Protein AF-A0AA40KLJ0-F1 (afdb_monomer_lite)

Structure (mmCIF, N/CA/C/O backbone):
data_AF-A0AA40KLJ0-F1
#
_entry.id   AF-A0AA40KLJ0-F1
#
loop_
_atom_site.group_PDB
_atom_site.id
_atom_site.type_symbol
_atom_site.label_atom_id
_atom_site.label_alt_id
_atom_site.label_comp_id
_atom_site.label_asym_id
_atom_site.label_entity_id
_atom_site.label_seq_id
_atom_site.pdbx_PDB_ins_code
_atom_site.Cartn_x
_atom_site.Cartn_y
_atom_site.Cartn_z
_atom_site.occupancy
_atom_site.B_iso_or_equiv
_atom_site.auth_seq_id
_atom_site.auth_comp_id
_atom_site.auth_asym_id
_atom_site.auth_atom_id
_atom_site.pdbx_PDB_model_num
ATOM 1 N N . MET A 1 1 ? -5.761 30.995 -12.100 1.00 29.08 1 MET A N 1
ATOM 2 C CA . MET A 1 1 ? -5.189 30.291 -10.941 1.00 29.08 1 MET A CA 1
ATOM 3 C C . MET A 1 1 ? -4.682 28.973 -11.490 1.00 29.08 1 MET A C 1
ATOM 5 O O . MET A 1 1 ? -5.451 28.335 -12.198 1.00 29.08 1 MET A O 1
ATOM 9 N N . ALA A 1 2 ? -3.390 28.685 -11.335 1.00 27.97 2 ALA A N 1
ATOM 10 C CA . ALA A 1 2 ? -2.801 27.419 -11.766 1.00 27.97 2 ALA A CA 1
ATOM 11 C C . ALA A 1 2 ? -3.354 26.294 -10.880 1.00 27.97 2 ALA A C 1
ATOM 13 O O . ALA A 1 2 ? -3.578 26.520 -9.689 1.00 27.97 2 ALA A O 1
ATOM 14 N N . VAL A 1 3 ? -3.638 25.135 -11.467 1.00 34.59 3 VAL A N 1
ATOM 15 C CA . VAL A 1 3 ? -4.048 23.944 -10.721 1.00 34.59 3 VAL A CA 1
ATOM 16 C C . VAL A 1 3 ? -2.804 23.078 -10.618 1.00 34.59 3 VAL A C 1
ATOM 18 O O . VAL A 1 3 ? -2.350 22.511 -11.605 1.00 34.59 3 VAL A O 1
ATOM 21 N N . SER A 1 4 ? -2.209 23.053 -9.432 1.00 36.16 4 SER A N 1
ATOM 22 C CA . SER A 1 4 ? -1.013 22.260 -9.173 1.00 36.16 4 SER A CA 1
ATOM 23 C C . SER A 1 4 ? -1.437 20.817 -8.893 1.00 36.16 4 SER A C 1
ATOM 25 O O . SER A 1 4 ? -2.351 20.587 -8.100 1.00 36.16 4 SER A O 1
ATOM 27 N N . LEU A 1 5 ? -0.803 19.835 -9.540 1.00 47.88 5 LEU A N 1
ATOM 28 C CA . LEU A 1 5 ? -1.111 18.414 -9.330 1.00 47.88 5 LEU A CA 1
ATOM 29 C C . LEU A 1 5 ? -0.476 17.861 -8.047 1.00 47.88 5 LEU A C 1
ATOM 31 O O . LEU A 1 5 ? -0.765 16.727 -7.678 1.00 47.88 5 LEU A O 1
ATOM 35 N N . GLY A 1 6 ? 0.367 18.648 -7.364 1.00 47.94 6 GLY A N 1
ATOM 36 C CA . GLY A 1 6 ? 0.937 18.315 -6.053 1.00 47.94 6 GLY A CA 1
ATOM 37 C C . GLY A 1 6 ? 1.903 17.125 -6.053 1.00 47.94 6 GLY A C 1
ATOM 38 O O . GLY A 1 6 ? 2.258 16.633 -4.986 1.00 47.94 6 GLY A O 1
ATOM 39 N N . HIS A 1 7 ? 2.314 16.650 -7.229 1.00 53.78 7 HIS A N 1
ATOM 40 C CA . HIS A 1 7 ? 3.278 15.566 -7.387 1.00 53.78 7 HIS A CA 1
ATOM 41 C C . HIS A 1 7 ? 4.676 16.123 -7.624 1.00 53.78 7 HIS A C 1
ATOM 43 O O . HIS A 1 7 ? 4.862 16.874 -8.581 1.00 53.78 7 HIS A O 1
ATOM 49 N N . ASP A 1 8 ? 5.641 15.716 -6.795 1.00 55.25 8 ASP A N 1
ATOM 50 C CA . ASP A 1 8 ? 7.061 15.959 -7.052 1.00 55.25 8 ASP A CA 1
ATOM 51 C C . ASP A 1 8 ? 7.467 15.323 -8.391 1.00 55.25 8 ASP A C 1
ATOM 53 O O . ASP A 1 8 ? 7.089 14.187 -8.687 1.00 55.25 8 ASP A O 1
ATOM 57 N N . CYS A 1 9 ? 8.232 16.045 -9.203 1.00 61.94 9 CYS A N 1
ATOM 58 C CA . CYS A 1 9 ? 8.684 15.599 -10.515 1.00 61.94 9 CYS A CA 1
ATOM 59 C C . CYS A 1 9 ? 10.116 16.040 -10.794 1.00 61.94 9 CYS A C 1
ATOM 61 O O . CYS A 1 9 ? 10.580 17.083 -10.327 1.00 61.94 9 CYS A O 1
ATOM 63 N N . VAL A 1 10 ? 10.806 15.254 -11.619 1.00 69.88 10 VAL A N 1
ATOM 64 C CA . VAL A 1 10 ? 12.152 15.579 -12.113 1.00 69.88 10 VAL A CA 1
ATOM 65 C C . VAL A 1 10 ? 12.124 15.894 -13.613 1.00 69.88 10 VAL A C 1
ATOM 67 O O . VAL A 1 10 ? 13.066 16.482 -14.146 1.00 69.88 10 VAL A O 1
ATOM 70 N N . SER A 1 11 ? 11.042 15.530 -14.314 1.00 68.38 11 SER A N 1
ATOM 71 C CA . SER A 1 11 ? 10.886 15.782 -15.750 1.00 68.38 11 SER A CA 1
ATOM 72 C C . SER A 1 11 ? 9.431 15.950 -16.199 1.00 68.38 11 SER A C 1
ATOM 74 O O . SER A 1 11 ? 8.502 15.418 -15.595 1.00 68.38 11 SER A O 1
ATOM 76 N N . ASP A 1 12 ? 9.235 16.639 -17.329 1.00 63.62 12 ASP A N 1
ATOM 77 C CA . ASP A 1 12 ? 7.925 16.775 -17.985 1.00 63.62 12 ASP A CA 1
ATOM 78 C C . ASP A 1 12 ? 7.301 15.421 -18.347 1.00 63.62 12 ASP A C 1
ATOM 80 O O . ASP A 1 12 ? 6.082 15.287 -18.345 1.00 63.62 12 ASP A O 1
ATOM 84 N N . THR A 1 13 ? 8.120 14.418 -18.673 1.00 63.47 13 THR A N 1
ATOM 85 C CA . THR A 1 13 ? 7.652 13.076 -19.042 1.00 63.47 13 THR A CA 1
ATOM 86 C C . THR A 1 13 ? 6.897 12.419 -17.891 1.00 63.47 13 THR A C 1
ATOM 88 O O . THR A 1 13 ? 5.841 11.837 -18.110 1.00 63.47 13 THR A O 1
ATOM 91 N N . GLU A 1 14 ? 7.394 12.586 -16.665 1.00 59.91 14 GLU A N 1
ATOM 92 C CA . GLU A 1 14 ? 6.770 12.103 -15.427 1.00 59.91 14 GLU A CA 1
ATOM 93 C C . GLU A 1 14 ? 5.365 12.685 -15.242 1.00 59.91 14 GLU A C 1
ATOM 95 O O . GLU A 1 14 ? 4.416 11.968 -14.933 1.00 59.91 14 GLU A O 1
ATOM 100 N N . CYS A 1 15 ? 5.212 13.976 -15.531 1.00 59.69 15 CYS A N 1
ATOM 101 C CA . CYS A 1 15 ? 3.925 14.655 -15.448 1.00 59.69 15 CYS A CA 1
ATOM 102 C C . CYS A 1 15 ? 2.980 14.263 -16.588 1.00 59.69 15 CYS A C 1
ATOM 104 O O . CYS A 1 15 ? 1.788 14.090 -16.351 1.00 59.69 15 CYS A O 1
ATOM 106 N N . ARG A 1 16 ? 3.506 14.043 -17.802 1.00 60.81 16 ARG A N 1
ATOM 107 C CA . ARG A 1 16 ? 2.722 13.602 -18.971 1.00 60.81 16 ARG A CA 1
ATOM 108 C C . ARG A 1 16 ? 2.176 12.184 -18.852 1.00 60.81 16 ARG A C 1
ATOM 110 O O . ARG A 1 16 ? 1.205 11.849 -19.527 1.00 60.81 16 ARG A O 1
ATOM 117 N N . LEU A 1 17 ? 2.793 11.357 -18.010 1.00 53.81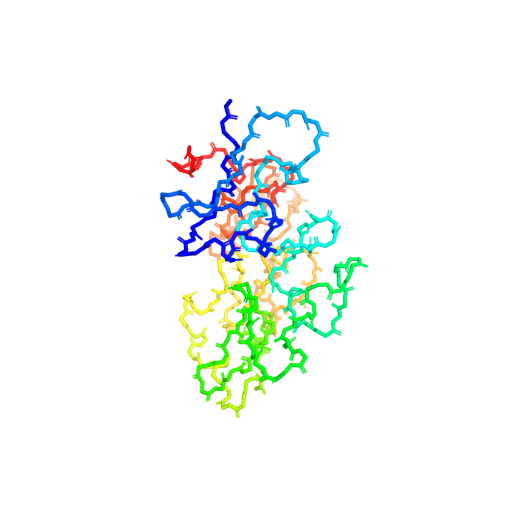 17 LEU A N 1
ATOM 118 C CA . LEU A 1 17 ? 2.273 10.037 -17.656 1.00 53.81 17 LEU A CA 1
ATOM 119 C C . LEU A 1 17 ? 1.029 10.128 -16.760 1.00 53.81 17 LEU A C 1
ATOM 121 O O . LEU A 1 17 ? 0.172 9.248 -16.846 1.00 53.81 17 LEU A O 1
ATOM 125 N N . ALA A 1 18 ? 0.938 11.166 -15.921 1.00 47.72 18 ALA A N 1
ATOM 126 C CA . ALA A 1 18 ? -0.193 11.417 -15.028 1.00 47.72 18 ALA A CA 1
ATOM 127 C C . ALA A 1 18 ? -1.331 12.180 -15.729 1.00 47.72 18 ALA A C 1
ATOM 129 O O . ALA A 1 18 ? -2.498 11.828 -15.577 1.00 47.72 18 ALA A O 1
ATOM 130 N N . ASP A 1 19 ? -0.997 13.188 -16.534 1.00 51.62 19 ASP A N 1
ATOM 131 C CA . ASP A 1 19 ? -1.931 13.893 -17.411 1.00 51.62 19 ASP A CA 1
ATOM 132 C C . ASP A 1 19 ? -1.175 14.375 -18.668 1.00 51.62 19 ASP A C 1
ATOM 134 O O . ASP A 1 19 ? -0.160 15.060 -18.531 1.00 51.62 19 ASP A O 1
ATOM 138 N N . PRO A 1 20 ? -1.635 14.056 -19.897 1.00 56.44 20 PRO A N 1
ATOM 139 C CA . PRO A 1 20 ? -0.883 14.296 -21.138 1.00 56.44 20 PRO A CA 1
ATOM 140 C C . PRO A 1 20 ? -0.462 15.751 -21.381 1.00 56.44 20 PRO A C 1
ATOM 142 O O . PRO A 1 20 ? 0.450 16.003 -22.173 1.00 56.44 20 PRO A O 1
ATOM 145 N N . HIS A 1 21 ? -1.127 16.703 -20.724 1.00 63.41 21 HIS A N 1
ATOM 146 C CA . HIS A 1 21 ? -0.918 18.139 -20.879 1.00 63.41 21 HIS A CA 1
ATOM 147 C C . HIS A 1 21 ? -0.182 18.775 -19.691 1.00 63.41 21 HIS A C 1
ATOM 149 O O . HIS A 1 21 ? 0.054 19.984 -19.685 1.00 63.41 21 HIS A O 1
ATOM 155 N N . SER A 1 22 ? 0.241 17.969 -18.720 1.00 67.75 22 SER A N 1
ATOM 156 C CA . SER A 1 22 ? 0.941 18.426 -17.522 1.00 67.75 22 SER A CA 1
ATOM 157 C C . SER A 1 22 ? 2.457 18.473 -17.712 1.00 67.75 22 SER A C 1
ATOM 159 O O . SER A 1 22 ? 3.038 17.699 -18.479 1.00 67.75 22 SER A O 1
ATOM 161 N N . ARG A 1 23 ? 3.121 19.420 -17.039 1.00 71.69 23 ARG A N 1
ATOM 162 C CA . ARG A 1 23 ? 4.569 19.674 -17.158 1.00 71.69 23 ARG A CA 1
ATOM 163 C C . ARG A 1 23 ? 5.205 19.840 -15.787 1.00 71.69 23 ARG A C 1
ATOM 165 O O . ARG A 1 23 ? 4.530 20.204 -14.834 1.00 71.69 23 ARG A O 1
ATOM 172 N N . CYS A 1 24 ? 6.503 19.590 -15.685 1.00 69.56 24 CYS A N 1
ATOM 173 C CA . CYS A 1 24 ? 7.221 19.724 -14.431 1.00 69.56 24 CYS A CA 1
ATOM 174 C C . CYS A 1 24 ? 7.690 21.168 -14.255 1.00 69.56 24 CYS A C 1
ATOM 176 O O . CYS A 1 24 ? 8.605 21.627 -14.940 1.00 69.56 24 CYS A O 1
ATOM 178 N N . VAL A 1 25 ? 7.053 21.904 -13.346 1.00 69.69 25 VAL A N 1
ATOM 179 C CA . VAL A 1 25 ? 7.346 23.316 -13.090 1.00 69.69 25 VAL A CA 1
ATOM 180 C C . VAL A 1 25 ? 7.731 23.473 -11.626 1.00 69.69 25 VAL A C 1
ATOM 182 O O . VAL A 1 25 ? 6.938 23.228 -10.727 1.00 69.69 25 VAL A O 1
ATOM 185 N N . GLY A 1 26 ? 8.980 23.868 -11.371 1.00 66.94 26 GLY A N 1
ATOM 186 C CA . GLY A 1 26 ? 9.465 24.055 -9.999 1.00 66.94 26 GLY A CA 1
ATOM 187 C C . GLY A 1 26 ? 9.543 22.760 -9.182 1.00 66.94 26 GLY A C 1
ATOM 188 O O . GLY A 1 26 ? 9.419 22.811 -7.965 1.00 66.94 26 GLY A O 1
ATOM 189 N N . GLY A 1 27 ? 9.736 21.615 -9.847 1.00 60.56 27 GLY A N 1
ATOM 190 C CA . GLY A 1 27 ? 9.780 20.303 -9.200 1.00 60.56 27 GLY A CA 1
ATOM 191 C C . GLY A 1 27 ? 8.406 19.729 -8.874 1.00 60.56 27 GLY A C 1
ATOM 192 O O . GLY A 1 27 ? 8.344 18.699 -8.221 1.00 60.56 27 GLY A O 1
ATOM 193 N N . ILE A 1 28 ? 7.322 20.365 -9.328 1.00 61.19 28 ILE A N 1
ATOM 194 C CA . ILE A 1 28 ? 5.952 19.898 -9.127 1.00 61.19 28 ILE A CA 1
ATOM 195 C C . ILE A 1 28 ? 5.249 19.809 -10.483 1.00 61.19 28 ILE A C 1
ATOM 197 O O . ILE A 1 28 ? 5.428 20.670 -11.348 1.00 61.19 28 ILE A O 1
ATOM 201 N N . CYS A 1 29 ? 4.460 18.759 -10.696 1.00 62.31 29 CYS A N 1
ATOM 202 C CA . CYS A 1 29 ? 3.641 18.651 -11.894 1.00 62.31 29 CYS A CA 1
ATOM 203 C C . CYS A 1 29 ? 2.552 19.731 -11.888 1.00 62.31 29 CYS A C 1
ATOM 205 O O . CYS A 1 29 ? 1.661 19.732 -11.039 1.00 62.31 29 CYS A O 1
ATOM 207 N N . ASP A 1 30 ? 2.620 20.645 -12.850 1.00 58.72 30 ASP A N 1
ATOM 208 C CA . ASP A 1 30 ? 1.706 21.768 -13.016 1.00 58.72 30 ASP A CA 1
ATOM 209 C C . ASP A 1 30 ? 1.069 21.722 -14.412 1.00 58.72 30 ASP A C 1
ATOM 211 O O . ASP A 1 30 ? 1.724 21.422 -15.419 1.00 58.72 30 ASP A O 1
ATOM 215 N N . CYS A 1 31 ? -0.228 22.011 -14.477 1.00 62.19 31 CYS A N 1
ATOM 216 C CA . CYS A 1 31 ? -0.972 22.130 -15.723 1.00 62.19 31 CYS A CA 1
ATOM 217 C C . CYS A 1 31 ? -1.386 23.595 -15.925 1.00 62.19 31 CYS A C 1
ATOM 219 O O . CYS A 1 31 ? -2.460 24.048 -15.520 1.00 62.19 31 CYS A O 1
ATOM 221 N N . GLY A 1 32 ? -0.503 24.373 -16.547 1.00 60.47 32 GLY A N 1
ATOM 222 C CA . GLY A 1 32 ? -0.734 25.790 -16.786 1.00 60.47 32 GLY A CA 1
ATOM 223 C C . GLY A 1 32 ? -0.727 26.138 -18.263 1.00 60.47 32 GLY A C 1
ATOM 224 O O . GLY A 1 32 ? 0.346 26.399 -18.776 1.00 60.47 32 GLY A O 1
ATOM 225 N N . PHE A 1 33 ? -1.897 26.241 -18.904 1.00 50.59 33 PHE A N 1
ATOM 226 C CA . PHE A 1 33 ? -2.196 27.298 -19.884 1.00 50.59 33 PHE A CA 1
ATOM 227 C C . PHE A 1 33 ? -3.703 27.596 -19.903 1.00 50.59 33 PHE A C 1
ATOM 229 O O . PHE A 1 33 ? -4.546 26.707 -19.821 1.00 50.59 33 PHE A O 1
ATOM 236 N N . ARG A 1 34 ? -4.021 28.895 -19.891 1.00 49.84 34 ARG A N 1
ATOM 237 C CA . ARG A 1 34 ? -5.367 29.467 -19.788 1.00 49.84 34 ARG A CA 1
ATOM 238 C C . ARG A 1 34 ? -5.826 29.908 -21.175 1.00 49.84 34 ARG A C 1
ATOM 240 O O . ARG A 1 34 ? -5.767 31.098 -21.465 1.00 49.84 34 ARG A O 1
ATOM 247 N N . ASP A 1 35 ? -6.338 28.990 -21.975 1.00 52.31 35 ASP A N 1
ATOM 248 C CA . ASP A 1 35 ? -7.208 29.319 -23.100 1.00 52.31 35 ASP A CA 1
ATOM 249 C C . ASP A 1 35 ? -8.089 28.117 -23.467 1.00 52.31 35 ASP A C 1
ATOM 251 O O . ASP A 1 35 ? -7.612 27.038 -23.780 1.00 52.31 35 ASP A O 1
ATOM 255 N N . ASN A 1 36 ? -9.400 28.339 -23.349 1.00 46.81 36 ASN A N 1
ATOM 256 C CA . ASN A 1 36 ? -10.512 27.513 -23.820 1.00 46.81 36 ASN A CA 1
ATOM 257 C C . ASN A 1 36 ? -10.499 25.997 -23.538 1.00 46.81 36 ASN A C 1
ATOM 259 O O . ASN A 1 36 ? -9.988 25.189 -24.299 1.00 46.81 36 ASN A O 1
ATOM 263 N N . GLU A 1 37 ? -11.248 25.633 -22.494 1.00 51.31 37 GLU A N 1
ATOM 264 C CA . GLU A 1 37 ? -12.263 24.561 -22.479 1.00 51.31 37 GLU A CA 1
ATOM 265 C C . GLU A 1 37 ? -11.918 23.133 -22.954 1.00 51.31 37 GLU A C 1
ATOM 267 O O . GLU A 1 37 ? -12.818 22.309 -23.098 1.00 51.31 37 GLU A O 1
ATOM 272 N N . SER A 1 38 ? -10.652 22.762 -23.143 1.00 57.19 38 SER A N 1
ATOM 273 C CA . SER A 1 38 ? -10.244 21.374 -23.415 1.00 57.19 38 SER A CA 1
ATOM 274 C C . SER A 1 38 ? -8.759 21.181 -23.108 1.00 57.19 38 SER A C 1
ATOM 276 O O . SER A 1 38 ? -7.918 21.536 -23.926 1.00 57.19 38 SER A O 1
ATOM 278 N N . GLY A 1 39 ? -8.400 20.607 -21.955 1.00 54.03 39 GLY A N 1
ATOM 279 C CA . GLY A 1 39 ? -6.983 20.276 -21.742 1.00 54.03 39 GLY A CA 1
ATOM 280 C C . GLY A 1 39 ? -6.509 19.867 -20.353 1.00 54.03 39 GLY A C 1
ATOM 281 O O . GLY A 1 39 ? -5.321 19.621 -20.206 1.00 54.03 39 GLY A O 1
ATOM 282 N N . CYS A 1 40 ? -7.376 19.762 -19.345 1.00 48.19 40 CYS A N 1
ATOM 283 C CA . CYS A 1 40 ? -7.033 19.104 -18.080 1.00 48.19 40 CYS A CA 1
ATOM 284 C C . CYS A 1 40 ? -8.208 18.215 -17.668 1.00 48.19 40 CYS A C 1
ATOM 286 O O . CYS A 1 40 ? -9.272 18.724 -17.315 1.00 48.19 40 CYS A O 1
ATOM 288 N N . SER A 1 41 ? -8.039 16.891 -17.744 1.00 47.72 41 SER A N 1
ATOM 289 C CA . SER A 1 41 ? -9.031 15.946 -17.193 1.00 47.72 41 SER A CA 1
ATOM 290 C C . SER A 1 41 ? -8.779 15.653 -15.713 1.00 47.72 41 SER A C 1
ATOM 292 O O . SER A 1 41 ? -9.661 15.130 -15.029 1.00 47.72 41 SER A O 1
ATOM 294 N N . ALA A 1 42 ? -7.605 16.027 -15.194 1.00 43.75 42 ALA A N 1
ATOM 295 C CA . ALA A 1 42 ? -7.313 15.987 -13.772 1.00 43.75 42 ALA A CA 1
ATOM 296 C C . ALA A 1 42 ? -8.159 17.040 -13.035 1.00 43.75 42 ALA A C 1
ATOM 298 O O . ALA A 1 42 ? -7.823 18.223 -12.956 1.00 43.75 42 ALA A O 1
ATOM 299 N N . ARG A 1 43 ? -9.302 16.609 -12.493 1.00 41.81 43 ARG A N 1
ATOM 300 C CA . ARG A 1 43 ? -10.028 17.379 -11.482 1.00 41.81 43 ARG A CA 1
ATOM 301 C C . ARG A 1 43 ? -9.094 17.561 -10.288 1.00 41.81 43 ARG A C 1
ATOM 303 O O . ARG A 1 43 ? -8.809 16.583 -9.622 1.00 41.81 43 ARG A O 1
ATOM 310 N N . ASN A 1 44 ? -8.636 18.796 -10.086 1.00 39.31 44 ASN A N 1
ATOM 311 C CA . ASN A 1 44 ? -8.036 19.360 -8.873 1.00 39.31 44 ASN A CA 1
ATOM 312 C C . ASN A 1 44 ? -7.622 18.312 -7.812 1.00 39.31 44 ASN A C 1
ATOM 314 O O . ASN A 1 44 ? -8.460 17.860 -7.032 1.00 39.31 44 ASN A O 1
ATOM 318 N N . GLY A 1 45 ? -6.336 17.956 -7.798 1.00 50.00 45 GLY A N 1
ATOM 319 C CA . GLY A 1 45 ? -5.748 17.005 -6.853 1.00 50.00 45 GLY A CA 1
ATOM 320 C C . GLY A 1 45 ? -5.501 15.632 -7.475 1.00 50.00 45 GLY A C 1
ATOM 321 O O . GLY A 1 45 ? -6.438 14.901 -7.788 1.00 50.00 45 GLY A O 1
ATOM 322 N N . GLY A 1 46 ? -4.225 15.276 -7.642 1.00 53.97 46 GLY A N 1
ATOM 323 C CA . GLY A 1 46 ? -3.817 13.910 -7.960 1.00 53.97 46 GLY A CA 1
ATOM 324 C C . GLY A 1 46 ? -4.348 12.891 -6.944 1.00 53.97 46 GLY A C 1
ATOM 325 O O . GLY A 1 46 ? -4.961 13.223 -5.926 1.00 53.97 46 GLY A O 1
ATOM 326 N N . CYS A 1 47 ? -4.128 11.611 -7.225 1.00 62.94 47 CYS A N 1
ATOM 327 C CA . CYS A 1 47 ? -4.565 10.556 -6.323 1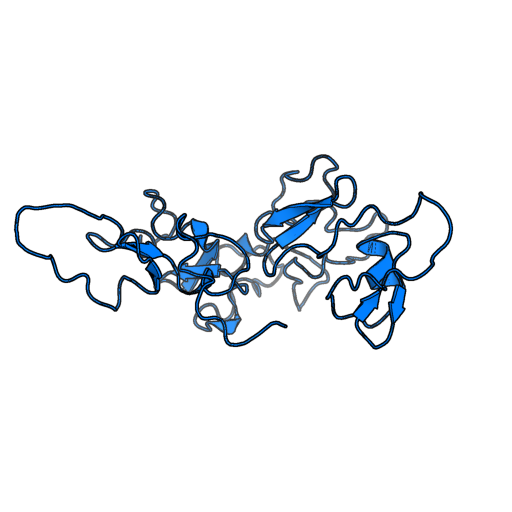.00 62.94 47 CYS A CA 1
ATOM 328 C C . CYS A 1 47 ? -3.853 10.657 -4.954 1.00 62.94 47 CYS A C 1
ATOM 330 O O . CYS A 1 47 ? -2.648 10.910 -4.912 1.00 62.94 47 CYS A O 1
ATOM 332 N N . PRO A 1 48 ? -4.567 10.459 -3.825 1.00 58.66 48 PRO A N 1
ATOM 333 C CA . PRO A 1 48 ? -3.981 10.560 -2.489 1.00 58.66 48 PRO A CA 1
ATOM 334 C C . PRO A 1 48 ? -2.810 9.585 -2.295 1.00 58.66 48 PRO A C 1
ATOM 336 O O . PRO A 1 48 ? -2.694 8.567 -2.986 1.00 58.66 48 PRO A O 1
ATOM 339 N N . ALA A 1 49 ? -1.939 9.870 -1.325 1.00 60.00 49 ALA A N 1
ATOM 340 C CA . ALA A 1 49 ? -0.793 9.015 -1.027 1.00 60.00 49 ALA A CA 1
ATOM 341 C C . ALA A 1 49 ? -1.226 7.553 -0.786 1.00 60.00 49 ALA A C 1
ATOM 343 O O . ALA A 1 49 ? -2.236 7.288 -0.136 1.00 60.00 49 ALA A O 1
ATOM 344 N N . GLY A 1 50 ? -0.473 6.592 -1.331 1.00 64.50 50 GLY A N 1
ATOM 345 C CA . GLY A 1 50 ? -0.847 5.173 -1.280 1.00 64.50 50 GLY A CA 1
ATOM 346 C C . GLY A 1 50 ? -1.820 4.727 -2.382 1.00 64.50 50 GLY A C 1
ATOM 347 O O . GLY A 1 50 ? -2.296 3.587 -2.346 1.00 64.50 50 GLY A O 1
ATOM 348 N N . THR A 1 51 ? -2.133 5.597 -3.354 1.00 71.62 51 THR A N 1
ATOM 349 C CA . THR A 1 51 ? -3.040 5.282 -4.471 1.00 71.62 51 THR A CA 1
ATOM 350 C C . THR A 1 51 ? -2.469 5.642 -5.848 1.00 71.62 51 THR A C 1
ATOM 352 O O . THR A 1 51 ? -1.654 6.552 -5.991 1.00 71.62 51 THR A O 1
ATOM 355 N N . PHE A 1 52 ? -2.820 4.849 -6.857 1.00 76.00 52 PHE A N 1
ATOM 356 C CA . PHE A 1 52 ? -2.390 4.954 -8.246 1.00 76.00 52 PHE A CA 1
ATOM 357 C C . PHE A 1 52 ? -3.547 5.460 -9.101 1.00 76.00 52 PHE A C 1
ATOM 359 O O . PHE A 1 52 ? -4.685 5.019 -8.940 1.00 76.00 52 PHE A O 1
ATOM 366 N N . GLN A 1 53 ? -3.253 6.394 -10.000 1.00 75.06 53 GLN A N 1
ATOM 367 C CA . GLN A 1 53 ? -4.241 6.964 -10.901 1.00 75.06 53 GLN A CA 1
ATOM 368 C C . GLN A 1 53 ? -4.317 6.151 -12.193 1.00 75.06 53 GLN A C 1
ATOM 370 O O . GLN A 1 53 ? -3.349 6.091 -12.949 1.00 75.06 53 GLN A O 1
ATOM 375 N N . CYS A 1 54 ? -5.483 5.573 -12.473 1.00 76.88 54 CYS A N 1
ATOM 376 C CA . CYS A 1 54 ? -5.765 4.916 -13.743 1.00 76.88 54 CYS A CA 1
ATOM 377 C C . CYS A 1 54 ? -5.620 5.914 -14.895 1.00 76.88 54 CYS A C 1
ATOM 379 O O . CYS A 1 54 ? -6.251 6.976 -14.875 1.00 76.88 54 CYS A O 1
ATOM 381 N N . ARG A 1 55 ? -4.846 5.556 -15.922 1.00 72.75 55 ARG A N 1
ATOM 382 C CA . ARG A 1 55 ? -4.486 6.463 -17.026 1.00 72.75 55 ARG A CA 1
ATOM 383 C C . ARG A 1 55 ? -5.695 6.876 -17.867 1.00 72.75 55 ARG A C 1
ATOM 385 O O . ARG A 1 55 ? -5.818 8.038 -18.230 1.00 72.75 55 ARG A O 1
ATOM 392 N N . GLY A 1 56 ? -6.592 5.940 -18.166 1.00 57.72 56 GLY A N 1
ATOM 393 C CA . GLY A 1 56 ? -7.735 6.173 -19.050 1.00 57.72 56 GLY A CA 1
ATOM 394 C C . GLY A 1 56 ? -8.933 6.846 -18.381 1.00 57.72 56 GLY A C 1
ATOM 395 O O . GLY A 1 56 ? -9.683 7.556 -19.044 1.00 57.72 56 GLY A O 1
ATOM 396 N N . THR A 1 57 ? -9.139 6.634 -17.076 1.00 63.00 57 THR A N 1
ATOM 397 C CA . THR A 1 57 ? -10.345 7.118 -16.375 1.00 63.00 57 THR A CA 1
ATOM 398 C C . THR A 1 57 ? -10.064 8.137 -15.274 1.00 63.00 57 THR A C 1
ATOM 400 O O . THR A 1 57 ? -11.014 8.687 -14.719 1.00 63.00 57 THR A O 1
ATOM 403 N N . GLY A 1 58 ? -8.802 8.329 -14.875 1.00 66.69 58 GLY A N 1
ATOM 404 C CA . GLY A 1 58 ? -8.418 9.191 -13.753 1.00 66.69 58 GLY A CA 1
ATOM 405 C C . GLY A 1 58 ? -8.882 8.696 -12.376 1.00 66.69 58 GLY A C 1
ATOM 406 O O . GLY A 1 58 ? -8.842 9.458 -11.414 1.00 66.69 58 GLY A O 1
ATOM 407 N N . LYS A 1 59 ? -9.349 7.442 -12.264 1.00 71.31 59 LYS A N 1
ATOM 408 C CA . LYS A 1 59 ? -9.790 6.843 -10.990 1.00 71.31 59 LYS A CA 1
ATOM 409 C C . LYS A 1 59 ? -8.580 6.453 -10.143 1.00 71.31 59 LYS A C 1
ATOM 411 O O . LYS A 1 59 ? -7.570 6.043 -10.695 1.00 71.31 59 LYS A O 1
ATOM 416 N N . CYS A 1 60 ? -8.704 6.521 -8.820 1.00 73.75 60 CYS A N 1
ATOM 417 C CA . CYS A 1 60 ? -7.628 6.143 -7.904 1.00 73.75 60 CYS A CA 1
ATOM 418 C C . CYS A 1 60 ? -7.833 4.731 -7.346 1.00 73.75 60 CYS A C 1
ATOM 420 O O . CYS A 1 60 ? -8.771 4.508 -6.575 1.00 73.75 60 CYS A O 1
ATOM 422 N N . VAL A 1 61 ? -6.929 3.814 -7.675 1.00 74.81 61 VAL A N 1
ATOM 423 C CA . VAL A 1 61 ? -6.845 2.461 -7.099 1.00 74.81 61 VAL A CA 1
ATOM 424 C C . VAL A 1 61 ? -5.728 2.396 -6.059 1.00 74.81 61 VAL A C 1
ATOM 426 O O . VAL A 1 61 ? -4.883 3.281 -5.989 1.00 74.81 61 VAL A O 1
ATOM 429 N N . SER A 1 62 ? -5.729 1.406 -5.171 1.00 78.81 62 SER A N 1
ATOM 430 C CA . SER A 1 62 ? -4.660 1.273 -4.172 1.00 78.81 62 SER A CA 1
ATOM 431 C C . SER A 1 62 ? -3.340 0.860 -4.831 1.00 78.81 62 SER A C 1
ATOM 433 O O . SER A 1 62 ? -3.367 0.108 -5.793 1.00 78.81 62 SER A O 1
ATOM 435 N N . TRP A 1 63 ? -2.180 1.264 -4.295 1.00 79.94 63 TRP A N 1
ATOM 436 C CA . TRP A 1 63 ? -0.886 0.734 -4.773 1.00 79.94 63 TRP A CA 1
ATOM 437 C C . TRP A 1 63 ? -0.744 -0.785 -4.615 1.00 79.94 63 TRP A C 1
ATOM 439 O O . TRP A 1 63 ? 0.111 -1.394 -5.248 1.00 79.94 63 TRP A O 1
ATOM 449 N N . PHE A 1 64 ? -1.562 -1.389 -3.754 1.00 80.88 64 PHE A N 1
ATOM 450 C CA . PHE A 1 64 ? -1.653 -2.839 -3.610 1.00 80.88 64 PHE A CA 1
ATOM 451 C C . PHE A 1 64 ? -2.279 -3.527 -4.836 1.00 80.88 64 PHE A C 1
ATOM 453 O O . PHE A 1 64 ? -2.041 -4.711 -5.030 1.00 80.88 64 PHE A O 1
ATOM 460 N N . PHE A 1 65 ? -3.020 -2.785 -5.662 1.00 84.81 65 PHE A N 1
ATOM 461 C CA . PHE A 1 65 ? -3.665 -3.251 -6.898 1.00 84.81 65 PHE A CA 1
ATOM 462 C C . PHE A 1 65 ? -2.884 -2.840 -8.149 1.00 84.81 65 PHE A C 1
ATOM 464 O O . PHE A 1 65 ? -3.436 -2.730 -9.228 1.00 84.81 65 PHE A O 1
ATOM 471 N N . VAL A 1 66 ? -1.611 -2.479 -7.994 1.00 84.81 66 VAL A N 1
ATOM 472 C CA . VAL A 1 66 ? -0.741 -2.144 -9.123 1.00 84.81 66 VAL A CA 1
ATOM 473 C C . VAL A 1 66 ? 0.182 -3.328 -9.324 1.00 84.81 66 VAL A C 1
ATOM 475 O O . VAL A 1 66 ? 0.891 -3.683 -8.383 1.00 84.81 66 VAL A O 1
ATOM 478 N N . CYS A 1 67 ? 0.216 -3.902 -10.524 1.00 85.50 67 CYS A N 1
ATOM 479 C CA . CYS A 1 67 ? 0.993 -5.106 -10.831 1.00 85.50 67 CYS A CA 1
ATOM 480 C C . CYS A 1 67 ? 0.563 -6.335 -10.021 1.00 85.50 67 CYS A C 1
ATOM 482 O O . CYS A 1 67 ? 1.423 -7.129 -9.624 1.00 85.50 67 CYS A O 1
ATOM 484 N N . ASP A 1 68 ? -0.722 -6.466 -9.696 1.00 84.56 68 ASP A N 1
ATOM 485 C CA . ASP A 1 68 ? -1.217 -7.578 -8.874 1.00 84.56 68 ASP A CA 1
ATOM 486 C C . ASP A 1 68 ? -1.711 -8.777 -9.710 1.00 84.56 68 ASP A C 1
ATOM 488 O O . ASP A 1 68 ? -2.096 -9.816 -9.170 1.00 84.56 68 ASP A O 1
ATOM 492 N N . GLY A 1 69 ? -1.638 -8.664 -11.037 1.00 83.62 69 GLY A N 1
ATOM 493 C CA . GLY A 1 69 ? -2.096 -9.651 -12.005 1.00 83.62 69 GLY A CA 1
ATOM 494 C C . GLY A 1 69 ? -3.557 -9.468 -12.419 1.00 83.62 69 GLY A C 1
ATOM 495 O O . GLY A 1 69 ? -4.054 -10.273 -13.218 1.00 83.62 69 GLY A O 1
ATOM 496 N N . ARG A 1 70 ? -4.264 -8.454 -11.900 1.00 85.75 70 ARG A N 1
ATOM 497 C CA . ARG A 1 70 ? -5.680 -8.205 -12.164 1.00 85.75 70 ARG A CA 1
ATOM 498 C C . ARG A 1 70 ? -5.928 -6.750 -12.589 1.00 85.75 70 ARG A C 1
ATOM 500 O O . ARG A 1 70 ? -5.505 -5.828 -11.919 1.0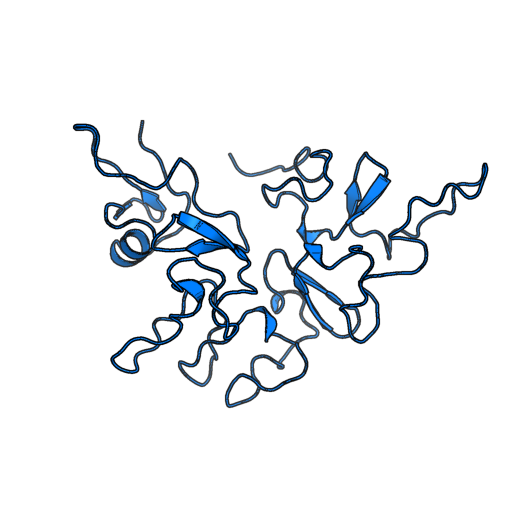0 85.75 70 ARG A O 1
ATOM 507 N N . PRO A 1 71 ? -6.693 -6.509 -13.669 1.00 83.38 71 PRO A N 1
ATOM 508 C CA . PRO A 1 71 ? -7.088 -5.151 -14.024 1.00 83.38 71 PRO A CA 1
ATOM 509 C C . PRO A 1 71 ? -8.170 -4.640 -13.060 1.00 83.38 71 PRO A C 1
ATOM 511 O O . PRO A 1 71 ? -9.337 -5.037 -13.153 1.00 83.38 71 PRO A O 1
ATOM 514 N N . ASP A 1 72 ? -7.796 -3.740 -12.158 1.00 84.19 72 ASP A N 1
ATOM 515 C CA . ASP A 1 72 ? -8.693 -2.948 -11.312 1.00 84.19 72 ASP A CA 1
ATOM 516 C C . ASP A 1 72 ? -8.982 -1.571 -11.927 1.00 84.19 72 ASP A C 1
ATOM 518 O O . ASP A 1 72 ? -10.050 -0.978 -11.711 1.00 84.19 72 ASP A O 1
ATOM 522 N N . CYS A 1 73 ? -8.084 -1.077 -12.776 1.00 81.38 73 CYS A N 1
ATOM 523 C CA . CYS A 1 73 ? -8.391 0.020 -13.675 1.00 81.38 73 CYS A CA 1
ATOM 524 C C . CYS A 1 73 ? -9.258 -0.451 -14.851 1.00 81.38 73 CYS A C 1
ATOM 526 O O . CYS A 1 73 ? -9.022 -1.489 -15.465 1.00 81.38 73 CYS A O 1
ATOM 528 N N . GLY A 1 74 ? -10.245 0.367 -15.238 1.00 76.75 74 GLY A N 1
ATOM 529 C CA . GLY A 1 74 ? -11.126 0.056 -16.376 1.00 76.75 74 GLY A CA 1
ATOM 530 C C . GLY A 1 74 ? -10.393 -0.033 -17.721 1.00 76.75 74 GLY A C 1
ATOM 531 O O . GLY A 1 74 ? -10.910 -0.627 -18.661 1.00 76.75 74 GLY A O 1
ATOM 532 N N . ASP A 1 75 ? -9.195 0.546 -17.801 1.00 72.06 75 ASP A N 1
ATOM 533 C CA . ASP A 1 75 ? -8.279 0.480 -18.939 1.00 72.06 75 ASP A CA 1
ATOM 534 C C . ASP A 1 75 ? -7.089 -0.479 -18.717 1.00 72.06 75 ASP A C 1
ATOM 536 O O . ASP A 1 75 ? -6.209 -0.551 -19.572 1.00 72.06 75 ASP A O 1
ATOM 540 N N . GLY A 1 76 ? -7.034 -1.188 -17.579 1.00 76.56 76 GLY A N 1
ATOM 541 C CA . GLY A 1 76 ? -5.946 -2.108 -17.211 1.00 76.56 76 GLY A CA 1
ATOM 542 C C . GLY A 1 76 ? -4.577 -1.438 -17.051 1.00 76.56 76 GLY A C 1
ATOM 543 O O . GLY A 1 76 ? -3.542 -2.082 -17.218 1.00 76.56 76 GLY A O 1
ATOM 544 N N . SER A 1 77 ? -4.547 -0.121 -16.821 1.00 78.12 77 SER A N 1
ATOM 545 C CA . SER A 1 77 ? -3.305 0.659 -16.748 1.00 78.12 77 SER A CA 1
ATOM 546 C C . SER A 1 77 ? -2.456 0.381 -15.508 1.00 78.12 77 SER A C 1
ATOM 548 O O . SER A 1 77 ? -1.250 0.625 -15.540 1.00 78.12 77 SER A O 1
ATOM 550 N N . ASP A 1 78 ? -3.075 -0.137 -14.458 1.00 79.44 78 ASP A N 1
ATOM 551 C CA . ASP A 1 78 ? -2.467 -0.664 -13.239 1.00 79.44 78 ASP A CA 1
ATOM 552 C C . ASP A 1 78 ? -1.623 -1.923 -13.473 1.00 79.44 78 ASP A C 1
ATOM 554 O O . ASP A 1 78 ? -0.607 -2.101 -12.808 1.00 79.44 78 ASP A O 1
ATOM 558 N N . GLU A 1 79 ? -1.957 -2.714 -14.493 1.00 85.56 79 GLU A N 1
ATOM 559 C CA . GLU A 1 79 ? -1.251 -3.957 -14.833 1.00 85.56 79 GLU A CA 1
ATOM 560 C C . GLU A 1 79 ? -0.145 -3.773 -15.883 1.00 85.56 79 GLU A C 1
ATOM 562 O O . GLU A 1 79 ? 0.563 -4.709 -16.267 1.00 85.56 79 GLU A O 1
ATOM 567 N N . ARG A 1 80 ? 0.068 -2.537 -16.349 1.00 78.62 80 ARG A N 1
ATOM 568 C CA . ARG A 1 80 ? 1.126 -2.192 -17.313 1.00 78.62 80 ARG A CA 1
ATOM 569 C C . ARG A 1 80 ? 2.476 -1.986 -16.629 1.00 78.62 80 ARG A C 1
ATOM 571 O O . ARG A 1 80 ? 3.095 -0.930 -16.738 1.00 78.62 80 ARG A O 1
ATOM 578 N N . CYS A 1 81 ? 2.937 -3.028 -15.951 1.00 75.12 81 CYS A N 1
ATOM 579 C CA . CYS A 1 81 ? 4.172 -3.031 -15.161 1.00 75.12 81 CYS A CA 1
ATOM 580 C C . CYS A 1 81 ? 5.420 -3.405 -15.964 1.00 75.12 81 CYS A C 1
ATOM 582 O O . CYS A 1 81 ? 6.534 -3.436 -15.445 1.00 75.12 81 CYS A O 1
ATOM 584 N N . TRP A 1 82 ? 5.227 -3.654 -17.255 1.00 67.94 82 TRP A N 1
ATOM 585 C CA . TRP A 1 82 ? 6.260 -3.880 -18.248 1.00 67.94 82 TRP A CA 1
ATOM 586 C C . TRP A 1 82 ? 5.931 -3.026 -19.483 1.00 67.94 82 TRP A C 1
ATOM 588 O O . TRP A 1 82 ? 4.758 -2.751 -19.757 1.00 67.94 82 TRP A O 1
ATOM 598 N N . ASN A 1 83 ? 6.941 -2.589 -20.241 1.00 55.38 83 ASN A N 1
ATOM 599 C CA . ASN A 1 83 ? 6.705 -1.976 -21.549 1.00 55.38 83 ASN A CA 1
ATOM 600 C C . ASN A 1 83 ? 6.957 -2.973 -22.685 1.00 55.38 83 ASN A C 1
ATOM 602 O O . ASN A 1 83 ? 7.782 -3.871 -22.548 1.00 55.38 83 ASN A O 1
ATOM 606 N N . GLU A 1 84 ? 6.311 -2.758 -23.835 1.00 43.81 84 GLU A N 1
ATOM 607 C CA . GLU A 1 84 ? 6.369 -3.608 -25.043 1.00 43.81 84 GLU A CA 1
ATOM 608 C C . GLU A 1 84 ? 7.790 -3.904 -25.573 1.00 43.81 84 GLU A C 1
ATOM 610 O O . GLU A 1 84 ? 7.966 -4.769 -26.426 1.00 43.81 84 GLU A O 1
ATOM 615 N N . ARG A 1 85 ? 8.819 -3.212 -25.065 1.00 49.38 85 ARG A N 1
ATOM 616 C CA . ARG A 1 85 ? 10.234 -3.368 -25.435 1.00 49.38 85 ARG A CA 1
ATOM 617 C C . ARG A 1 85 ? 11.078 -4.060 -24.358 1.00 49.38 85 ARG A C 1
ATOM 619 O O . ARG A 1 85 ? 12.298 -4.092 -24.487 1.00 49.38 85 ARG A O 1
ATOM 626 N N . GLY A 1 86 ? 10.465 -4.580 -23.293 1.00 49.75 86 GLY A N 1
ATOM 627 C CA . GLY A 1 86 ? 11.173 -5.241 -22.191 1.00 49.75 86 GLY A CA 1
ATOM 628 C C . GLY A 1 86 ? 11.966 -4.291 -21.285 1.00 49.75 86 GLY A C 1
ATOM 629 O O . GLY A 1 86 ? 12.797 -4.742 -20.501 1.00 49.75 86 GLY A O 1
ATOM 630 N N . ILE A 1 87 ? 11.726 -2.979 -21.373 1.00 50.78 87 ILE A N 1
ATOM 631 C CA . ILE A 1 87 ? 12.285 -1.985 -20.455 1.00 50.78 87 ILE A CA 1
ATOM 632 C C . ILE A 1 87 ? 11.230 -1.742 -19.373 1.00 50.78 87 ILE A C 1
ATOM 634 O O . ILE A 1 87 ? 10.140 -1.245 -19.645 1.00 50.78 87 ILE A O 1
ATOM 638 N N . ALA A 1 88 ? 11.517 -2.123 -18.135 1.00 53.81 88 ALA A N 1
ATOM 639 C CA . ALA A 1 88 ? 10.570 -1.909 -17.054 1.00 53.81 88 ALA A CA 1
ATOM 640 C C . ALA A 1 88 ? 10.583 -0.442 -16.619 1.00 53.81 88 ALA A C 1
ATOM 642 O O . ALA A 1 88 ? 11.433 -0.004 -15.843 1.00 53.81 88 ALA A O 1
ATOM 643 N N . GLU A 1 89 ? 9.637 0.331 -17.133 1.00 62.81 89 GLU A N 1
ATOM 644 C CA . GLU A 1 89 ? 9.279 1.603 -16.523 1.00 62.81 89 GLU A CA 1
ATOM 645 C C . GLU A 1 89 ? 8.254 1.283 -15.433 1.00 62.81 89 GLU A C 1
ATOM 647 O O . GLU A 1 89 ? 7.045 1.344 -15.658 1.00 62.81 89 GLU A O 1
ATOM 652 N N . CYS A 1 90 ? 8.750 0.803 -14.283 1.00 68.56 90 CYS A N 1
ATOM 653 C CA . CYS A 1 90 ? 7.894 0.486 -13.144 1.00 68.56 90 CYS A CA 1
ATOM 654 C C . CYS A 1 90 ? 7.061 1.725 -12.805 1.00 68.56 90 CYS A C 1
ATOM 656 O O . CYS A 1 90 ? 7.648 2.803 -12.646 1.00 68.56 90 CYS A O 1
ATOM 658 N N . PRO A 1 91 ? 5.733 1.596 -12.628 1.00 69.12 91 PRO A N 1
ATOM 659 C CA . PRO A 1 91 ? 4.965 2.645 -11.977 1.00 69.12 91 PRO A CA 1
ATOM 660 C C . PRO A 1 91 ? 5.691 3.040 -10.687 1.00 69.12 91 PRO A C 1
ATOM 662 O O . PRO A 1 91 ? 6.126 2.160 -9.942 1.00 69.12 91 PRO A O 1
ATOM 665 N N . ALA A 1 92 ? 5.825 4.336 -10.396 1.00 67.62 92 ALA A N 1
ATOM 666 C CA . ALA A 1 92 ? 6.470 4.809 -9.161 1.00 67.62 92 ALA A CA 1
ATOM 667 C C . ALA A 1 92 ? 5.814 4.217 -7.893 1.00 67.62 92 ALA A C 1
ATOM 669 O O . ALA A 1 92 ? 6.397 4.158 -6.812 1.00 67.62 92 ALA A O 1
ATOM 670 N N . GLN A 1 93 ? 4.571 3.778 -8.057 1.00 75.31 93 GLN A N 1
ATOM 671 C CA . GLN A 1 93 ? 3.696 3.167 -7.081 1.00 75.31 93 GLN A CA 1
ATOM 672 C C . GLN A 1 93 ? 3.914 1.654 -6.922 1.00 75.31 93 GLN A C 1
ATOM 674 O O . GLN A 1 93 ? 3.464 1.106 -5.923 1.00 75.31 93 GLN A O 1
ATOM 679 N N . ALA A 1 94 ? 4.596 0.978 -7.849 1.00 79.75 94 ALA A N 1
ATOM 680 C CA . ALA A 1 94 ? 4.941 -0.441 -7.751 1.00 79.75 94 ALA A CA 1
ATOM 681 C C . ALA A 1 94 ? 6.233 -0.652 -6.940 1.00 79.75 94 ALA A C 1
ATOM 683 O O . ALA A 1 94 ? 7.011 0.281 -6.716 1.00 79.75 94 ALA A O 1
ATOM 684 N N . PHE A 1 95 ? 6.490 -1.880 -6.485 1.00 84.00 95 PHE A N 1
ATOM 685 C CA . PHE A 1 95 ? 7.774 -2.228 -5.881 1.00 84.00 95 PHE A CA 1
ATOM 686 C C . PHE A 1 95 ? 8.752 -2.663 -6.971 1.00 84.00 95 PHE A C 1
ATOM 688 O O . PHE A 1 95 ? 8.556 -3.685 -7.621 1.00 84.00 95 PHE A O 1
ATOM 695 N N . ARG A 1 96 ? 9.815 -1.881 -7.176 1.00 85.19 96 ARG A N 1
ATOM 696 C CA . ARG A 1 96 ? 10.907 -2.247 -8.079 1.00 85.19 96 ARG A CA 1
ATOM 697 C C . ARG A 1 96 ? 11.900 -3.134 -7.336 1.00 85.19 96 ARG A C 1
ATOM 699 O O . ARG A 1 96 ? 12.500 -2.692 -6.354 1.00 85.19 96 ARG A O 1
ATOM 706 N N . CYS A 1 97 ? 12.094 -4.347 -7.839 1.00 85.88 97 CYS A N 1
ATOM 707 C CA . CYS A 1 97 ? 13.172 -5.222 -7.406 1.00 85.88 97 CYS A CA 1
ATOM 708 C C . CYS A 1 97 ? 14.515 -4.468 -7.598 1.00 85.88 97 CYS A C 1
ATOM 710 O O . CYS A 1 97 ? 14.717 -3.743 -8.568 1.00 85.88 97 CYS A O 1
ATOM 712 N N . GLY A 1 98 ? 15.422 -4.528 -6.628 1.00 80.62 98 GLY A N 1
ATOM 713 C CA . GLY A 1 98 ? 16.737 -3.893 -6.706 1.00 80.62 98 GLY A CA 1
ATOM 714 C C . GLY A 1 98 ? 17.726 -4.637 -7.609 1.00 80.62 98 GLY A C 1
ATOM 715 O O . GLY A 1 98 ? 18.549 -3.998 -8.261 1.00 80.62 98 GLY A O 1
ATOM 716 N N . ALA A 1 99 ? 17.654 -5.969 -7.659 1.00 75.69 99 ALA A N 1
ATOM 717 C CA . ALA A 1 99 ? 18.585 -6.814 -8.412 1.00 75.69 99 ALA A CA 1
ATOM 718 C C . ALA A 1 99 ? 18.152 -7.051 -9.869 1.00 75.69 99 ALA A C 1
ATOM 720 O O . ALA A 1 99 ? 18.957 -7.440 -10.713 1.00 75.69 99 ALA A O 1
ATOM 721 N N . SER A 1 100 ? 16.885 -6.788 -10.181 1.00 74.31 100 SER A N 1
ATOM 722 C CA . SER A 1 100 ? 16.335 -6.881 -11.530 1.00 74.31 100 SER A CA 1
ATOM 723 C C . SER A 1 100 ? 15.466 -5.667 -11.812 1.00 74.31 100 SER A C 1
ATOM 725 O O . SER A 1 100 ? 14.972 -5.029 -10.899 1.00 74.31 100 SER A O 1
ATOM 727 N N . ASN A 1 101 ? 15.201 -5.365 -13.077 1.00 71.62 101 ASN A N 1
ATOM 728 C CA . ASN A 1 101 ? 14.189 -4.367 -13.411 1.00 71.62 101 ASN A CA 1
ATOM 729 C C . ASN A 1 101 ? 12.752 -4.908 -13.242 1.00 71.62 101 ASN A C 1
ATOM 731 O O . ASN A 1 101 ? 11.831 -4.308 -13.765 1.00 71.62 101 ASN A O 1
ATOM 735 N N . ALA A 1 102 ? 12.525 -6.029 -12.549 1.00 79.62 102 ALA A N 1
ATOM 736 C CA . ALA A 1 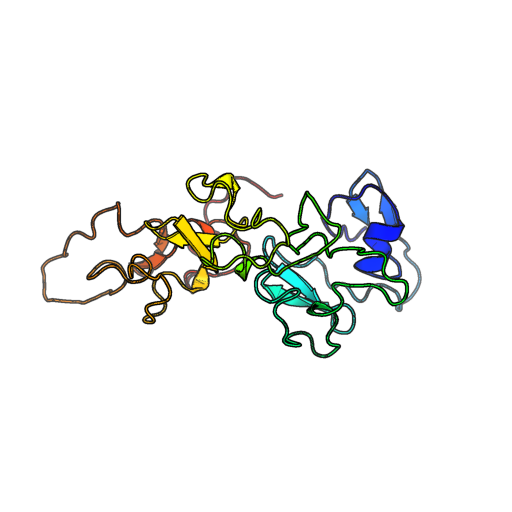102 ? 11.170 -6.516 -12.316 1.00 79.62 102 ALA A CA 1
ATOM 737 C C . ALA A 1 102 ? 10.406 -5.585 -11.361 1.00 79.62 102 ALA A C 1
ATOM 739 O O . ALA A 1 102 ? 10.973 -5.033 -10.413 1.00 79.62 102 ALA A O 1
ATOM 740 N N . CYS A 1 103 ? 9.113 -5.422 -11.622 1.00 82.75 103 CYS A N 1
ATOM 741 C CA . CYS A 1 103 ? 8.195 -4.684 -10.769 1.00 82.75 103 CYS A CA 1
ATOM 742 C C . CYS A 1 103 ? 7.150 -5.667 -10.255 1.00 82.75 103 CYS A C 1
ATOM 744 O O . CYS A 1 103 ? 6.565 -6.405 -11.046 1.00 82.75 103 CYS A O 1
ATOM 746 N N . VAL A 1 104 ? 6.908 -5.649 -8.954 1.00 86.62 104 VAL A N 1
ATOM 747 C CA . VAL A 1 104 ? 5.866 -6.449 -8.310 1.00 86.62 104 VAL A CA 1
ATOM 748 C C . VAL A 1 104 ? 4.911 -5.530 -7.564 1.00 86.62 104 VAL A C 1
ATOM 750 O O . VAL A 1 104 ? 5.228 -4.364 -7.283 1.00 86.62 104 VAL A O 1
ATOM 753 N N . SER A 1 105 ? 3.724 -6.045 -7.255 1.00 87.31 105 SER A N 1
ATOM 754 C CA . SER A 1 105 ? 2.765 -5.311 -6.440 1.00 87.31 105 SER A CA 1
ATOM 755 C C . SER A 1 105 ? 3.355 -4.960 -5.081 1.00 87.31 105 SER A C 1
ATOM 757 O O . SER A 1 105 ? 4.145 -5.697 -4.494 1.00 87.31 105 SER A O 1
ATOM 759 N N . ARG A 1 106 ? 2.922 -3.832 -4.517 1.00 85.19 106 ARG A N 1
ATOM 760 C CA . ARG A 1 106 ? 3.240 -3.514 -3.121 1.00 85.19 106 ARG A CA 1
ATOM 761 C C . ARG A 1 106 ? 2.617 -4.501 -2.131 1.00 85.19 106 ARG A C 1
ATOM 763 O O . ARG A 1 106 ? 3.066 -4.541 -0.989 1.00 85.19 106 ARG A O 1
ATOM 770 N N . ALA A 1 107 ? 1.617 -5.271 -2.564 1.00 84.06 107 ALA A N 1
ATOM 771 C CA . ALA A 1 107 ? 1.054 -6.390 -1.817 1.00 84.06 107 ALA A CA 1
ATOM 772 C C . ALA A 1 107 ? 2.022 -7.568 -1.678 1.00 84.06 107 ALA A C 1
ATOM 774 O O . ALA A 1 107 ? 1.904 -8.295 -0.702 1.00 84.06 107 ALA A O 1
ATOM 775 N N . ALA A 1 108 ? 2.974 -7.712 -2.605 1.00 88.12 108 ALA A N 1
ATOM 776 C CA . ALA A 1 108 ? 4.011 -8.743 -2.572 1.00 88.12 108 ALA A CA 1
ATOM 777 C C . ALA A 1 108 ? 5.135 -8.425 -1.569 1.00 88.12 108 ALA A C 1
ATOM 779 O O . ALA A 1 108 ? 5.997 -9.246 -1.299 1.00 88.12 108 ALA A O 1
ATOM 780 N N . ILE A 1 109 ? 5.163 -7.217 -0.995 1.00 88.81 109 ILE A N 1
ATOM 781 C CA . ILE A 1 109 ? 6.179 -6.876 0.000 1.00 88.81 109 ILE A CA 1
ATOM 782 C C . ILE A 1 109 ? 5.847 -7.583 1.314 1.00 88.81 109 ILE A C 1
ATOM 784 O O . ILE A 1 109 ? 4.854 -7.238 1.964 1.00 88.81 109 ILE A O 1
ATOM 788 N N . CYS A 1 110 ? 6.740 -8.467 1.759 1.00 89.38 110 CYS A N 1
ATOM 789 C CA . CYS A 1 110 ? 6.592 -9.198 3.016 1.00 89.38 110 CYS A CA 1
ATOM 790 C C . CYS A 1 110 ? 5.308 -10.036 3.057 1.00 89.38 110 CYS A C 1
ATOM 792 O O . CYS A 1 110 ? 4.696 -10.212 4.117 1.00 89.38 110 CYS A O 1
ATOM 794 N N . ASP A 1 111 ? 4.864 -10.512 1.897 1.00 86.81 111 ASP A N 1
ATOM 795 C CA . ASP A 1 111 ? 3.690 -11.362 1.770 1.00 86.81 111 ASP A CA 1
ATOM 796 C C . ASP A 1 111 ? 4.027 -12.821 2.109 1.00 86.81 111 ASP A C 1
ATOM 798 O O . ASP A 1 111 ? 3.110 -13.621 2.310 1.00 86.81 111 ASP A O 1
ATOM 802 N N . GLY A 1 112 ? 5.322 -13.143 2.238 1.00 86.56 112 GLY A N 1
ATOM 803 C CA . GLY A 1 112 ? 5.895 -14.445 2.547 1.00 86.56 112 GLY A CA 1
ATOM 804 C C . GLY A 1 112 ? 6.105 -15.354 1.337 1.00 86.56 112 GLY A C 1
ATOM 805 O O . GLY A 1 112 ? 6.164 -16.574 1.534 1.00 86.56 112 GLY A O 1
ATOM 806 N N . LYS A 1 113 ? 6.169 -14.798 0.126 1.00 88.50 113 LYS A N 1
ATOM 807 C CA . LYS A 1 113 ? 6.556 -15.441 -1.135 1.00 88.50 113 LYS A CA 1
ATOM 808 C C . L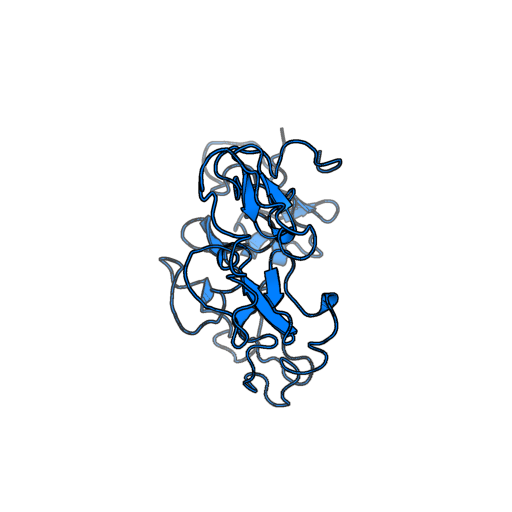YS A 1 113 ? 7.693 -14.645 -1.768 1.00 88.50 113 LYS A C 1
ATOM 810 O O . LYS A 1 113 ? 7.864 -13.475 -1.499 1.00 88.50 113 LYS A O 1
ATOM 815 N N . HIS A 1 114 ? 8.514 -15.301 -2.582 1.00 90.56 114 HIS A N 1
ATOM 816 C CA . HIS A 1 114 ? 9.595 -14.624 -3.301 1.00 90.56 114 HIS A CA 1
ATOM 817 C C . HIS A 1 114 ? 9.090 -14.229 -4.692 1.00 90.56 114 HIS A C 1
ATOM 819 O O . HIS A 1 114 ? 9.255 -14.998 -5.643 1.00 90.56 114 HIS A O 1
ATOM 825 N N . ASP A 1 115 ? 8.453 -13.068 -4.800 1.00 87.75 115 ASP A N 1
ATOM 826 C CA . ASP A 1 115 ? 7.968 -12.520 -6.067 1.00 87.75 115 ASP A CA 1
ATOM 827 C C . ASP A 1 115 ? 9.080 -11.777 -6.823 1.00 87.75 115 ASP A C 1
ATOM 829 O O . ASP A 1 115 ? 9.095 -11.760 -8.058 1.00 87.75 115 ASP A O 1
ATOM 833 N N . CYS A 1 116 ? 10.074 -11.224 -6.116 1.00 88.56 116 CYS A N 1
ATOM 834 C CA . CYS A 1 116 ? 11.300 -10.765 -6.767 1.00 88.56 116 CYS A CA 1
ATOM 835 C C . CYS A 1 116 ? 12.272 -11.932 -7.047 1.00 88.56 116 CYS A C 1
ATOM 837 O O . CYS A 1 116 ? 12.373 -12.871 -6.254 1.00 88.56 116 CYS A O 1
ATOM 839 N N . PRO A 1 117 ? 13.098 -11.853 -8.115 1.00 85.69 117 PRO A N 1
ATOM 840 C CA . PRO A 1 117 ? 14.002 -12.940 -8.517 1.00 85.69 117 PRO A CA 1
ATOM 841 C C . PRO A 1 117 ? 14.999 -13.395 -7.445 1.00 85.69 117 PRO A C 1
ATOM 843 O O . PRO A 1 117 ? 15.429 -14.548 -7.455 1.00 85.69 117 PRO A O 1
ATOM 846 N N . HIS A 1 118 ? 15.379 -12.498 -6.532 1.00 85.50 118 HIS A N 1
ATOM 847 C CA . HIS A 1 118 ? 16.279 -12.799 -5.421 1.00 85.50 118 HIS A CA 1
ATOM 848 C C . HIS A 1 118 ? 15.594 -12.712 -4.047 1.00 85.50 118 HIS A C 1
ATOM 850 O O . HIS A 1 118 ? 16.284 -12.753 -3.029 1.00 85.50 118 HIS A O 1
ATOM 856 N N . GLY A 1 119 ? 14.259 -12.613 -3.998 1.00 88.00 119 GLY A N 1
ATOM 857 C CA . GLY A 1 119 ? 13.494 -12.516 -2.750 1.00 88.00 119 GLY A CA 1
ATOM 858 C C . GLY A 1 119 ? 13.711 -11.206 -1.982 1.00 88.00 119 GLY A C 1
ATOM 859 O O . GLY A 1 119 ? 13.570 -11.164 -0.761 1.00 88.00 119 GLY A O 1
ATOM 860 N N . GLU A 1 120 ? 14.132 -10.127 -2.652 1.00 89.25 120 GLU A N 1
ATOM 861 C CA . GLU A 1 120 ? 14.368 -8.831 -1.995 1.00 89.25 120 GLU A CA 1
ATOM 862 C C . GLU A 1 120 ? 13.092 -8.145 -1.476 1.00 89.25 120 GLU A C 1
ATOM 864 O O . GLU A 1 120 ? 13.165 -7.245 -0.632 1.00 89.25 120 GLU A O 1
ATOM 869 N N . ASP A 1 121 ? 11.934 -8.554 -1.977 1.00 89.00 121 ASP A N 1
ATOM 870 C CA . ASP A 1 121 ? 10.596 -8.233 -1.486 1.00 89.00 121 ASP A CA 1
ATOM 871 C C . ASP A 1 121 ? 10.355 -8.778 -0.069 1.00 89.00 121 ASP A C 1
ATOM 873 O O . ASP A 1 121 ? 9.766 -8.074 0.751 1.00 89.00 121 ASP A O 1
ATOM 877 N N . GLU A 1 122 ? 10.956 -9.922 0.269 1.00 91.25 122 GLU A N 1
ATOM 878 C CA . GLU A 1 122 ? 10.901 -10.560 1.597 1.00 91.25 122 GLU A CA 1
ATOM 879 C C . GLU A 1 122 ? 12.072 -10.179 2.519 1.00 91.25 122 GLU A C 1
ATOM 881 O O . GLU A 1 122 ? 12.139 -10.552 3.696 1.00 91.25 122 GLU A O 1
ATOM 886 N N . ALA A 1 123 ? 13.027 -9.398 2.014 1.00 88.12 123 ALA A N 1
ATOM 887 C CA . ALA A 1 123 ? 14.171 -8.955 2.795 1.00 88.12 123 ALA A CA 1
ATOM 888 C C . ALA A 1 123 ? 13.820 -7.751 3.689 1.00 88.12 123 ALA A C 1
ATOM 890 O O . ALA A 1 123 ? 13.355 -6.705 3.226 1.00 88.12 123 ALA A O 1
ATOM 891 N N . GLY A 1 124 ? 14.143 -7.857 4.983 1.00 84.44 124 GLY A N 1
ATOM 892 C CA . GLY A 1 124 ? 14.061 -6.732 5.920 1.00 84.44 124 GLY A CA 1
ATOM 893 C C . GLY A 1 124 ? 12.649 -6.394 6.412 1.00 84.44 124 GLY A C 1
ATOM 894 O O . GLY A 1 124 ? 12.429 -5.278 6.872 1.00 84.44 124 GLY A O 1
ATOM 895 N N . CYS A 1 125 ? 11.712 -7.345 6.388 1.00 85.75 125 CYS A N 1
ATOM 896 C CA . CYS A 1 125 ? 10.314 -7.162 6.817 1.00 85.75 125 CYS A CA 1
ATOM 897 C C . CYS A 1 125 ? 10.117 -6.753 8.290 1.00 85.75 125 CYS A C 1
ATOM 899 O O . CYS A 1 125 ? 9.050 -6.288 8.693 1.00 85.75 125 CYS A O 1
ATOM 901 N N . ASN A 1 126 ? 11.171 -6.841 9.103 1.00 81.19 126 ASN A N 1
ATOM 902 C CA . ASN A 1 126 ? 11.171 -6.307 10.464 1.00 81.19 126 ASN A CA 1
ATOM 903 C C . ASN A 1 126 ? 11.237 -4.763 10.503 1.00 81.19 126 ASN A C 1
ATOM 905 O O . ASN A 1 126 ? 10.830 -4.159 11.504 1.00 81.19 126 ASN A O 1
ATOM 909 N N . ASP A 1 127 ? 11.699 -4.104 9.433 1.00 78.69 127 ASP A N 1
ATOM 910 C CA . ASP A 1 127 ? 11.749 -2.642 9.324 1.00 78.69 127 ASP A CA 1
ATOM 911 C C . ASP A 1 127 ? 10.380 -2.069 8.915 1.00 78.69 127 ASP A C 1
ATOM 913 O O . ASP A 1 127 ? 9.765 -2.476 7.933 1.00 78.69 127 ASP A O 1
ATOM 917 N N . ARG A 1 128 ? 9.894 -1.071 9.662 1.00 67.00 128 ARG A N 1
ATOM 918 C CA . ARG A 1 128 ? 8.641 -0.361 9.347 1.00 67.00 128 ARG A CA 1
ATOM 919 C C . ARG A 1 128 ? 8.712 0.384 8.018 1.00 67.00 128 ARG A C 1
ATOM 921 O O . ARG A 1 128 ? 7.681 0.565 7.384 1.00 67.00 128 ARG A O 1
ATOM 928 N N . ARG A 1 129 ? 9.906 0.809 7.595 1.00 70.62 129 ARG A N 1
ATOM 929 C CA . ARG A 1 129 ? 10.118 1.536 6.333 1.00 70.62 129 ARG A CA 1
ATOM 930 C C . ARG A 1 129 ? 9.926 0.657 5.099 1.00 70.62 129 ARG A C 1
ATOM 932 O O . ARG A 1 129 ? 9.826 1.193 3.999 1.00 70.62 129 ARG A O 1
ATOM 939 N N . LYS A 1 130 ? 9.899 -0.668 5.277 1.00 80.19 130 LYS A N 1
ATOM 940 C CA . LYS A 1 130 ? 9.702 -1.623 4.188 1.00 80.19 130 LYS A CA 1
ATOM 941 C C . LYS A 1 130 ? 8.244 -1.656 3.728 1.00 80.19 130 LYS A C 1
ATOM 943 O O . LYS A 1 130 ? 7.995 -1.730 2.527 1.00 80.19 130 LYS A O 1
ATOM 948 N N . CYS A 1 131 ? 7.294 -1.515 4.656 1.00 82.12 131 CYS A N 1
ATOM 949 C CA . CYS A 1 131 ? 5.888 -1.438 4.289 1.00 82.12 131 CYS A CA 1
ATOM 950 C C . CYS A 1 131 ? 5.567 -0.136 3.534 1.00 82.12 131 CYS A C 1
ATOM 952 O O . CYS A 1 131 ? 6.161 0.914 3.800 1.00 82.12 131 CYS A O 1
ATOM 954 N N . PRO A 1 132 ? 4.603 -0.177 2.597 1.00 73.69 132 PRO A N 1
ATOM 955 C CA . PRO A 1 132 ? 4.091 1.018 1.937 1.00 73.69 132 PRO A CA 1
ATOM 956 C C . PRO A 1 132 ? 3.646 2.092 2.926 1.00 73.69 132 PRO A C 1
ATOM 958 O O . PRO A 1 132 ? 3.083 1.791 3.977 1.00 73.69 132 PRO A O 1
ATOM 961 N N . ARG A 1 133 ? 3.811 3.365 2.554 1.00 71.31 133 ARG A N 1
ATOM 962 C CA . ARG A 1 133 ? 3.080 4.437 3.241 1.00 71.31 133 ARG A CA 1
ATOM 963 C C . ARG A 1 133 ? 1.580 4.169 3.103 1.00 71.31 133 ARG A C 1
ATOM 965 O O . ARG A 1 133 ? 1.124 3.835 2.013 1.00 71.31 133 ARG A O 1
ATOM 972 N N . GLY A 1 134 ? 0.837 4.293 4.201 1.00 69.19 134 GLY A N 1
ATOM 973 C CA . GLY A 1 134 ? -0.588 3.953 4.224 1.00 69.19 134 GLY A CA 1
ATOM 974 C C . GLY A 1 134 ? -0.880 2.448 4.344 1.00 69.19 134 GLY A C 1
ATOM 975 O O . GLY A 1 134 ? -2.020 2.038 4.145 1.00 69.19 134 GLY A O 1
ATOM 976 N N . ALA A 1 135 ? 0.120 1.616 4.656 1.00 78.12 135 ALA A N 1
ATOM 977 C CA . ALA A 1 135 ? -0.069 0.201 4.975 1.00 78.12 135 ALA A CA 1
ATOM 978 C C . ALA A 1 135 ? -0.127 -0.045 6.488 1.00 78.12 135 ALA A C 1
ATOM 980 O O . ALA A 1 135 ? 0.565 0.609 7.269 1.00 78.12 135 ALA A O 1
ATOM 981 N N . PHE A 1 136 ? -0.911 -1.040 6.889 1.00 81.75 136 PHE A N 1
ATOM 982 C CA . PHE A 1 136 ? -0.840 -1.665 8.200 1.00 81.75 136 PHE A CA 1
ATOM 983 C C . PHE A 1 136 ? 0.247 -2.747 8.199 1.00 81.75 136 PHE A C 1
ATOM 985 O O . PHE A 1 136 ? 0.389 -3.489 7.231 1.00 81.75 136 PHE A O 1
ATOM 992 N N . ARG A 1 137 ? 1.013 -2.853 9.289 1.00 86.25 137 ARG A N 1
ATOM 993 C CA . ARG A 1 137 ? 1.996 -3.925 9.467 1.00 86.25 137 ARG A CA 1
ATOM 994 C C . ARG A 1 137 ? 1.533 -4.878 10.561 1.00 86.25 137 ARG A C 1
ATOM 996 O O . ARG A 1 137 ? 1.438 -4.474 11.719 1.00 86.25 137 ARG A O 1
ATOM 1003 N N . CYS A 1 138 ? 1.330 -6.132 10.189 1.00 87.56 138 CYS A N 1
ATOM 1004 C CA . CYS A 1 138 ? 1.043 -7.238 11.092 1.00 87.56 138 CYS A CA 1
ATOM 1005 C C . CYS A 1 138 ? 2.214 -7.488 12.068 1.00 87.56 138 CYS A C 1
ATOM 1007 O O . CYS A 1 138 ? 3.360 -7.107 11.798 1.00 87.56 138 CYS A O 1
ATOM 1009 N N . ASN A 1 139 ? 1.980 -8.167 13.198 1.00 86.75 139 ASN A N 1
ATOM 1010 C CA . ASN A 1 139 ? 3.064 -8.444 14.158 1.00 86.75 139 ASN A CA 1
ATOM 1011 C C . ASN A 1 139 ? 4.093 -9.440 13.605 1.00 86.75 139 ASN A C 1
ATOM 1013 O O . ASN A 1 139 ? 5.259 -9.391 13.992 1.00 86.75 139 ASN A O 1
ATOM 1017 N N . ASN A 1 140 ? 3.682 -10.295 12.671 1.00 85.06 140 ASN A N 1
ATOM 1018 C CA . ASN A 1 140 ? 4.561 -11.191 11.920 1.00 85.06 140 ASN A CA 1
ATOM 1019 C C . ASN A 1 140 ? 5.412 -10.492 10.831 1.00 85.06 140 ASN A C 1
ATOM 1021 O O . ASN A 1 140 ? 6.203 -11.168 10.182 1.00 85.06 140 ASN A O 1
ATOM 1025 N N . GLY A 1 141 ? 5.252 -9.178 10.613 1.00 86.38 141 GLY A N 1
ATOM 1026 C CA . GLY A 1 141 ? 5.982 -8.407 9.598 1.00 86.38 141 GLY A CA 1
ATOM 1027 C C . GLY A 1 141 ? 5.272 -8.247 8.248 1.00 86.38 141 GLY A C 1
ATOM 1028 O O . GLY A 1 141 ? 5.744 -7.467 7.426 1.00 86.38 141 GLY A O 1
ATOM 1029 N N . GLN A 1 142 ? 4.133 -8.913 8.034 1.00 87.94 142 GLN A N 1
ATOM 1030 C CA . GLN A 1 142 ? 3.345 -8.805 6.802 1.00 87.94 142 GLN A CA 1
ATOM 1031 C C . GLN A 1 142 ? 2.770 -7.395 6.628 1.00 87.94 142 GLN A C 1
ATOM 1033 O O . GLN A 1 142 ? 2.266 -6.796 7.584 1.00 87.94 142 GLN A O 1
ATOM 1038 N N . CYS A 1 143 ? 2.830 -6.869 5.406 1.00 86.56 143 CYS A N 1
ATOM 1039 C CA . CYS A 1 143 ? 2.253 -5.574 5.065 1.00 86.56 143 CYS A CA 1
ATOM 1040 C C . CYS A 1 143 ? 0.867 -5.771 4.443 1.00 86.56 143 CYS A C 1
ATOM 1042 O O . CYS A 1 143 ? 0.700 -6.523 3.489 1.00 86.56 143 CYS A O 1
ATOM 1044 N N . LEU A 1 144 ? -0.128 -5.060 4.960 1.00 83.75 144 LEU A N 1
ATOM 1045 C CA . LEU A 1 144 ? -1.493 -5.061 4.451 1.00 83.75 144 LEU A CA 1
ATOM 1046 C C . LEU A 1 144 ? -1.946 -3.635 4.136 1.00 83.75 144 LEU A C 1
ATOM 1048 O O . LEU A 1 144 ? -1.464 -2.682 4.753 1.00 83.75 144 LEU A O 1
ATOM 1052 N N . PRO A 1 145 ? -2.904 -3.444 3.221 1.00 79.25 145 PRO A N 1
ATOM 1053 C CA . PRO A 1 145 ? -3.595 -2.171 3.101 1.00 79.25 145 PRO A CA 1
ATOM 1054 C C . PRO A 1 145 ? -4.177 -1.718 4.445 1.00 79.25 145 PRO A C 1
ATOM 1056 O O . PRO A 1 145 ? -4.729 -2.522 5.190 1.00 79.25 145 PRO A O 1
ATOM 1059 N N . ALA A 1 146 ? -4.118 -0.419 4.757 1.00 77.62 146 ALA A N 1
ATOM 1060 C CA . ALA A 1 146 ? -4.663 0.118 6.011 1.00 77.62 146 ALA A CA 1
ATOM 1061 C C . ALA A 1 146 ? -6.134 -0.256 6.266 1.00 77.62 146 ALA A C 1
ATOM 1063 O O . ALA A 1 146 ? -6.556 -0.409 7.412 1.00 77.62 146 ALA A O 1
ATOM 1064 N N . TYR A 1 147 ? -6.923 -0.413 5.200 1.00 75.50 147 TYR A N 1
ATOM 1065 C CA . TYR A 1 147 ? -8.330 -0.773 5.319 1.00 75.50 147 TYR A CA 1
ATOM 1066 C C . TYR A 1 147 ? -8.561 -2.218 5.776 1.00 75.50 147 TYR A C 1
ATOM 1068 O O . TYR A 1 147 ? -9.664 -2.481 6.246 1.00 75.50 147 TYR A O 1
ATOM 1076 N N . GLU A 1 148 ? -7.562 -3.105 5.678 1.00 82.81 148 GLU A N 1
ATOM 1077 C CA . GLU A 1 148 ? -7.628 -4.484 6.184 1.00 82.81 148 GLU A CA 1
ATOM 1078 C C . GLU A 1 148 ? -7.646 -4.536 7.712 1.00 82.81 148 GLU A C 1
ATOM 1080 O O . GLU A 1 148 ? -8.205 -5.450 8.299 1.00 82.81 148 GLU A O 1
ATOM 1085 N N . PHE A 1 149 ? -7.105 -3.520 8.388 1.00 83.69 149 PHE A N 1
ATOM 1086 C CA . PHE A 1 149 ? -7.154 -3.475 9.842 1.00 83.69 149 PHE A CA 1
ATOM 1087 C C . PHE A 1 149 ? -8.585 -3.231 10.344 1.00 83.69 149 PHE A C 1
ATOM 1089 O O . PHE A 1 149 ? -9.206 -2.208 10.018 1.00 83.69 149 PHE A O 1
ATOM 1096 N N . CYS A 1 150 ? -9.088 -4.110 11.211 1.00 82.50 150 CYS A N 1
ATOM 1097 C CA . CYS A 1 150 ? -10.444 -4.039 11.753 1.00 82.50 150 CYS A CA 1
ATOM 1098 C C . CYS A 1 150 ? -11.560 -4.016 10.674 1.00 82.50 150 CYS A C 1
ATOM 1100 O O . CYS A 1 150 ? -12.521 -3.245 10.805 1.00 82.50 150 CYS A O 1
ATOM 1102 N N . ASN A 1 151 ? -11.449 -4.817 9.607 1.00 80.62 151 ASN A N 1
ATOM 1103 C CA . ASN A 1 151 ? -12.482 -5.023 8.577 1.00 80.62 151 ASN A CA 1
ATOM 1104 C C . ASN A 1 151 ? -13.391 -6.259 8.800 1.00 80.62 151 ASN A C 1
ATOM 1106 O O . ASN A 1 151 ? -14.251 -6.547 7.968 1.00 80.62 151 ASN A O 1
ATOM 1110 N N . ALA A 1 152 ? -13.256 -6.940 9.938 1.00 82.12 152 ALA A N 1
ATOM 1111 C CA . ALA A 1 152 ? -13.887 -8.204 10.321 1.00 82.12 152 ALA A CA 1
ATOM 1112 C C . ALA A 1 152 ? -13.419 -9.456 9.548 1.00 82.12 152 ALA A C 1
ATOM 1114 O O . ALA A 1 152 ? -14.053 -10.511 9.675 1.00 82.12 152 ALA A O 1
ATOM 1115 N N . VAL A 1 153 ? -12.319 -9.368 8.801 1.00 83.94 153 VAL A N 1
ATOM 1116 C CA . VAL A 1 153 ? -11.681 -10.468 8.067 1.00 83.94 153 VAL A CA 1
ATOM 1117 C C . VAL A 1 153 ? -10.265 -10.649 8.606 1.00 83.94 153 VAL A C 1
ATOM 1119 O O . VAL A 1 153 ? -9.566 -9.680 8.833 1.00 83.94 153 VAL A O 1
ATOM 1122 N N . VAL A 1 154 ? -9.850 -11.896 8.846 1.00 88.69 154 VAL A N 1
ATOM 1123 C CA . VAL A 1 154 ? -8.472 -12.196 9.263 1.00 88.69 154 VAL A CA 1
ATOM 1124 C C . VAL A 1 154 ? -7.592 -12.277 8.019 1.00 88.69 154 VAL A C 1
ATOM 1126 O O . VAL A 1 154 ? -7.611 -13.288 7.314 1.00 88.69 154 VAL A O 1
ATOM 1129 N N . SER A 1 155 ? -6.836 -11.216 7.772 1.00 87.56 155 SER A N 1
ATOM 1130 C CA . SER A 1 155 ? -5.948 -11.039 6.622 1.00 87.56 155 SER A CA 1
ATOM 1131 C C . SER A 1 155 ? -4.469 -11.186 6.991 1.00 87.56 155 SER A C 1
ATOM 1133 O O . SER A 1 155 ? -3.666 -11.633 6.163 1.00 87.56 155 SER A O 1
ATOM 1135 N N . CYS A 1 156 ? -4.075 -10.885 8.233 1.00 89.81 156 CYS A N 1
ATOM 1136 C CA . CYS A 1 156 ? -2.730 -11.218 8.696 1.00 89.81 156 CYS A CA 1
ATOM 1137 C C . CYS A 1 156 ? -2.616 -12.723 8.964 1.00 89.81 156 CYS A C 1
ATOM 1139 O O . CYS A 1 156 ? -3.494 -13.317 9.593 1.00 89.81 156 CYS A O 1
ATOM 1141 N N . ARG A 1 157 ? -1.475 -13.341 8.624 1.00 88.50 157 ARG A N 1
ATOM 1142 C CA . ARG A 1 157 ? -1.232 -14.767 8.954 1.00 88.50 157 ARG A CA 1
ATOM 1143 C C . ARG A 1 157 ? -1.252 -15.048 10.466 1.00 88.50 157 ARG A C 1
ATOM 1145 O O . ARG A 1 157 ? -1.489 -16.180 10.872 1.00 88.50 157 ARG A O 1
ATOM 1152 N N . ASP A 1 158 ? -0.991 -14.037 11.295 1.00 87.94 158 ASP A N 1
ATOM 1153 C CA . ASP A 1 158 ? -1.065 -14.107 12.761 1.00 87.94 158 ASP A CA 1
ATOM 1154 C C . ASP A 1 158 ? -2.372 -13.532 13.347 1.00 87.94 158 ASP A C 1
ATOM 1156 O O . ASP A 1 158 ? -2.543 -13.516 14.567 1.00 87.94 158 ASP A O 1
ATOM 1160 N N . GLY A 1 159 ? -3.288 -13.050 12.498 1.00 87.12 159 GLY A N 1
ATOM 1161 C CA . GLY A 1 159 ? -4.550 -12.413 12.883 1.00 87.12 159 GLY A CA 1
ATOM 1162 C C . GLY A 1 159 ? -4.415 -11.108 13.665 1.00 87.12 159 GLY A C 1
ATOM 1163 O O . GLY A 1 159 ? -5.346 -10.714 14.373 1.00 87.12 159 GLY A O 1
ATOM 1164 N N . SER A 1 160 ? -3.258 -10.446 13.582 1.00 87.88 160 SER A N 1
ATOM 1165 C CA . SER A 1 160 ? -2.996 -9.191 14.297 1.00 87.88 160 SER A CA 1
ATOM 1166 C C . SER A 1 160 ? -3.763 -7.977 13.756 1.00 87.88 160 SER A C 1
ATOM 1168 O O . SER A 1 160 ? -3.807 -6.947 14.429 1.00 87.88 160 SER A O 1
ATOM 1170 N N . ASP A 1 161 ? -4.402 -8.103 12.596 1.00 86.94 161 ASP A N 1
ATOM 1171 C CA . ASP A 1 161 ? -5.326 -7.133 12.005 1.00 86.94 161 ASP A CA 1
ATOM 1172 C C . ASP A 1 161 ? -6.729 -7.143 12.634 1.00 86.94 161 ASP A C 1
ATOM 1174 O O . ASP A 1 161 ? -7.417 -6.123 12.605 1.00 86.94 161 ASP A O 1
ATOM 1178 N N . GLU A 1 162 ? -7.122 -8.248 13.276 1.00 87.19 162 GLU A N 1
ATOM 1179 C CA . GLU A 1 162 ? -8.418 -8.418 13.953 1.00 87.19 162 GLU A CA 1
ATOM 1180 C C . GLU A 1 162 ? -8.272 -8.751 15.451 1.00 87.19 162 GLU A C 1
ATOM 1182 O O . GLU A 1 162 ? -8.777 -9.773 15.945 1.00 87.19 162 GLU A O 1
ATOM 1187 N N . PRO A 1 163 ? -7.596 -7.899 16.246 1.00 82.00 163 PRO A N 1
ATOM 1188 C CA . PRO A 1 163 ? -7.393 -8.165 17.659 1.00 82.00 163 PRO A CA 1
ATOM 1189 C C . PRO A 1 163 ? -8.725 -8.254 18.414 1.00 82.00 163 PRO A C 1
ATOM 1191 O O . PRO A 1 163 ? -9.568 -7.343 18.409 1.00 82.00 163 PRO A O 1
ATOM 1194 N N . ARG A 1 164 ? -8.897 -9.364 19.144 1.00 73.12 164 ARG A N 1
ATOM 1195 C CA . ARG A 1 164 ? -10.092 -9.632 19.956 1.00 73.12 164 ARG A CA 1
ATOM 1196 C C . ARG A 1 164 ? -10.363 -8.474 20.919 1.00 73.12 164 ARG A C 1
ATOM 1198 O O . ARG A 1 164 ? -9.598 -8.219 21.841 1.00 73.12 164 ARG A O 1
ATOM 1205 N N . GLY A 1 165 ? -11.503 -7.810 20.730 1.00 68.50 165 GLY A N 1
ATOM 1206 C CA . GLY A 1 165 ? -11.982 -6.747 21.619 1.00 68.50 165 GLY A CA 1
ATOM 1207 C C . GLY A 1 165 ? -11.476 -5.336 21.303 1.00 68.50 165 GLY A C 1
ATOM 1208 O O . GLY A 1 165 ? -11.973 -4.405 21.928 1.00 68.50 165 GLY A O 1
ATOM 1209 N N . ALA A 1 166 ? -10.573 -5.152 20.332 1.00 70.88 166 ALA A N 1
ATOM 1210 C CA . ALA A 1 166 ? -10.146 -3.820 19.889 1.00 70.88 166 ALA A CA 1
ATOM 1211 C C . ALA A 1 166 ? -10.982 -3.307 18.705 1.00 70.88 166 ALA A C 1
ATOM 1213 O O . ALA A 1 166 ? -11.419 -2.160 18.711 1.00 70.88 166 ALA A O 1
ATOM 1214 N N . CYS A 1 167 ? -11.304 -4.179 17.743 1.00 73.12 167 CYS A N 1
ATOM 1215 C CA . CYS A 1 167 ? -12.074 -3.811 16.545 1.00 73.12 167 CYS A CA 1
ATOM 1216 C C . CYS A 1 167 ? -13.591 -3.695 16.772 1.00 73.12 167 CYS A C 1
ATOM 1218 O O . CYS A 1 167 ? -14.318 -3.155 15.939 1.00 73.12 167 CYS A O 1
ATOM 1220 N N . ARG A 1 168 ? -14.111 -4.187 17.908 1.00 67.12 168 ARG A N 1
ATOM 1221 C CA . ARG A 1 168 ? -15.550 -4.151 18.205 1.00 67.12 168 ARG A CA 1
ATOM 1222 C C . ARG A 1 168 ? -15.908 -3.077 19.221 1.00 67.12 168 ARG A C 1
ATOM 1224 O O . ARG A 1 168 ? -15.537 -3.158 20.387 1.00 67.12 168 ARG A O 1
ATOM 1231 N N . ARG A 1 169 ? -16.847 -2.211 18.835 1.00 60.12 169 ARG A N 1
ATOM 1232 C CA . ARG A 1 169 ? -17.701 -1.464 19.767 1.00 60.12 169 ARG A CA 1
ATOM 1233 C C . ARG A 1 169 ? -18.762 -2.409 20.348 1.00 60.12 169 ARG A C 1
ATOM 1235 O O . ARG A 1 169 ? -19.944 -2.289 20.042 1.00 60.12 169 ARG A O 1
ATOM 1242 N N . ARG A 1 170 ? -18.369 -3.409 21.145 1.00 48.53 170 ARG A N 1
ATOM 1243 C CA . ARG A 1 170 ? -19.365 -4.164 21.917 1.00 48.53 170 ARG A CA 1
ATOM 1244 C C . ARG A 1 170 ? -19.762 -3.338 23.137 1.00 48.53 170 ARG A C 1
ATOM 1246 O O . ARG A 1 170 ? -18.998 -3.214 24.086 1.00 48.53 170 ARG A O 1
ATOM 1253 N N . GLN A 1 171 ? -20.982 -2.812 23.110 1.00 52.47 171 GLN A N 1
ATOM 1254 C CA . GLN A 1 171 ? -21.756 -2.553 24.321 1.00 52.47 171 GLN A CA 1
ATOM 1255 C C . GLN A 1 171 ? -21.942 -3.902 25.043 1.00 52.47 171 GLN A C 1
ATOM 1257 O O . GLN A 1 171 ? -22.876 -4.641 24.745 1.00 52.47 171 GLN A O 1
ATOM 1262 N N . ILE A 1 172 ? -21.020 -4.278 25.933 1.00 46.12 172 ILE A N 1
ATOM 1263 C CA . ILE A 1 172 ? -21.264 -5.328 26.933 1.00 46.12 172 ILE A CA 1
ATOM 1264 C C . ILE A 1 172 ? -21.631 -4.601 28.225 1.00 46.12 172 ILE A C 1
ATOM 1266 O O . ILE A 1 172 ? -20.795 -4.413 29.103 1.00 46.12 172 ILE A O 1
ATOM 1270 N N . GLY A 1 173 ? -22.872 -4.117 28.304 1.00 49.94 173 GLY A N 1
ATOM 1271 C CA . GLY A 1 173 ? -23.366 -3.404 29.482 1.00 49.94 173 GLY A CA 1
ATOM 1272 C C . GLY A 1 173 ? -22.527 -2.183 29.902 1.00 49.94 173 GLY A C 1
ATOM 1273 O O . GLY A 1 173 ? -21.754 -1.619 29.129 1.00 49.94 173 GLY A O 1
ATOM 1274 N N . ASN A 1 174 ? -22.707 -1.775 31.162 1.00 44.72 174 ASN A N 1
ATOM 1275 C CA . ASN A 1 174 ? -22.218 -0.517 31.744 1.00 44.72 174 ASN A CA 1
ATOM 1276 C C . ASN A 1 174 ? -20.718 -0.508 32.117 1.00 44.72 174 ASN A C 1
ATOM 1278 O O . ASN A 1 174 ? -20.269 0.344 32.884 1.00 44.72 174 ASN A O 1
ATOM 1282 N N . HIS A 1 175 ? -19.920 -1.435 31.579 1.00 51.00 175 HIS A N 1
ATOM 1283 C CA . HIS A 1 175 ? -18.478 -1.473 31.802 1.00 51.00 175 HIS A CA 1
ATOM 1284 C C . HIS A 1 175 ? -17.726 -1.263 30.491 1.00 51.00 175 HIS A C 1
ATOM 1286 O O . HIS A 1 175 ? -17.735 -2.097 29.588 1.00 51.00 175 HIS A O 1
ATOM 1292 N N . ARG A 1 176 ? -17.027 -0.125 30.410 1.00 49.06 176 ARG A N 1
ATOM 1293 C CA . ARG A 1 176 ? -16.027 0.147 29.375 1.00 49.06 176 ARG A CA 1
ATOM 1294 C C . ARG A 1 176 ? -14.926 -0.908 29.491 1.00 49.06 176 ARG A C 1
ATOM 1296 O O . ARG A 1 176 ? -14.033 -0.762 30.325 1.00 49.06 176 ARG A O 1
ATOM 1303 N N . ALA A 1 177 ? -14.972 -1.953 28.664 1.00 50.47 177 ALA A N 1
ATOM 1304 C CA . ALA A 1 177 ? -13.792 -2.768 28.415 1.00 50.47 177 ALA A CA 1
ATOM 1305 C C . ALA A 1 177 ? -12.702 -1.806 27.929 1.00 50.47 177 ALA A C 1
ATOM 1307 O O . ALA A 1 177 ? -12.854 -1.157 26.891 1.00 50.47 177 ALA A O 1
ATOM 1308 N N . ARG A 1 178 ? -11.660 -1.609 28.742 1.00 51.03 178 ARG A N 1
ATOM 1309 C CA . ARG A 1 178 ? -10.533 -0.757 28.369 1.00 51.03 178 ARG A CA 1
ATOM 1310 C C . ARG A 1 178 ? -9.839 -1.443 27.201 1.00 51.03 178 ARG A C 1
ATOM 1312 O O . ARG A 1 178 ? -9.106 -2.406 27.401 1.00 51.03 178 ARG A O 1
ATOM 1319 N N . VAL A 1 179 ? -10.107 -0.969 25.988 1.00 53.22 179 VAL A N 1
ATOM 1320 C CA . VAL A 1 179 ? -9.311 -1.327 24.817 1.00 53.22 179 VAL A CA 1
ATOM 1321 C C . VAL A 1 179 ? -7.885 -0.882 25.124 1.00 53.22 179 VAL A C 1
ATOM 1323 O O . VAL A 1 179 ? -7.645 0.293 25.399 1.00 53.22 179 VAL A O 1
ATOM 1326 N N . SER A 1 180 ? -6.960 -1.836 25.186 1.00 55.34 180 SER A N 1
ATOM 1327 C CA . SER A 1 180 ? -5.549 -1.540 25.421 1.00 55.34 180 SER A CA 1
ATOM 1328 C C . SER A 1 180 ? -5.010 -0.731 24.241 1.00 55.34 180 SER A C 1
ATOM 1330 O O . SER A 1 180 ? -5.201 -1.140 23.095 1.00 55.34 180 SER A O 1
ATOM 1332 N N . SER A 1 181 ? -4.332 0.391 24.507 1.00 56.22 181 SER A N 1
ATOM 1333 C CA . SER A 1 181 ? -3.773 1.281 23.474 1.00 56.22 181 SER A CA 1
ATOM 1334 C C . SER A 1 181 ? -2.854 0.564 22.479 1.00 56.22 181 SER A C 1
ATOM 1336 O O . SER A 1 181 ? -2.734 1.007 21.346 1.00 56.22 181 SER A O 1
ATOM 1338 N N . ASN A 1 182 ? -2.267 -0.579 22.854 1.00 55.81 182 ASN A N 1
ATOM 1339 C CA . ASN A 1 182 ? -1.435 -1.386 21.953 1.00 55.81 182 ASN A CA 1
ATOM 1340 C C . ASN A 1 182 ? -2.221 -2.067 20.817 1.00 55.81 182 ASN A C 1
ATOM 1342 O O . ASN A 1 182 ? -1.611 -2.510 19.855 1.00 55.81 182 ASN A O 1
ATOM 1346 N N . HIS A 1 183 ? -3.550 -2.168 20.923 1.00 67.69 183 HIS A N 1
ATOM 1347 C CA . HIS A 1 183 ? -4.405 -2.841 19.936 1.00 67.69 183 HIS A CA 1
ATOM 1348 C C . HIS A 1 183 ? -5.353 -1.880 19.206 1.00 67.69 183 HIS A C 1
ATOM 1350 O O . HIS A 1 183 ? -6.148 -2.310 18.376 1.00 67.69 183 HIS A O 1
ATOM 1356 N N . CYS A 1 184 ? -5.299 -0.584 19.522 1.00 73.88 184 CYS A N 1
ATOM 1357 C CA . CYS A 1 184 ? -6.088 0.455 18.864 1.00 73.88 184 CYS A CA 1
ATOM 1358 C C . CYS A 1 184 ? -5.140 1.585 18.440 1.00 73.88 184 CYS A C 1
ATOM 1360 O O 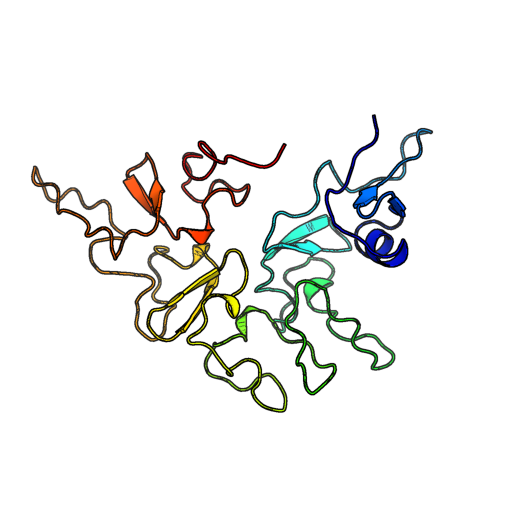. CYS A 1 184 ? -5.031 2.577 19.164 1.00 73.88 184 CYS A O 1
ATOM 1362 N N . PRO A 1 185 ? -4.418 1.407 17.314 1.00 74.44 185 PRO A N 1
ATOM 1363 C CA . PRO A 1 185 ? -3.393 2.347 16.857 1.00 74.44 185 PRO A CA 1
ATOM 1364 C C . PRO A 1 185 ? -3.955 3.755 16.647 1.00 74.44 185 PRO A C 1
ATOM 1366 O O . PRO A 1 185 ? -3.349 4.738 17.068 1.00 74.44 185 PRO A O 1
ATOM 1369 N N . PHE A 1 186 ? -5.157 3.839 16.071 1.00 79.88 186 PHE A N 1
ATOM 1370 C CA . PHE A 1 186 ? -5.930 5.065 15.970 1.00 79.88 186 PHE A CA 1
ATOM 1371 C C . PHE A 1 186 ? -7.374 4.849 16.420 1.00 79.88 186 PHE A C 1
ATOM 1373 O O . PHE A 1 186 ? -8.018 3.864 16.053 1.00 79.88 186 PHE A O 1
ATOM 1380 N N . ARG A 1 187 ? -7.897 5.786 17.216 1.00 81.50 187 ARG A N 1
ATOM 1381 C CA . ARG A 1 187 ? -9.272 5.758 17.719 1.00 81.50 187 ARG A CA 1
ATOM 1382 C C . ARG A 1 187 ? -10.069 6.910 17.116 1.00 81.50 187 ARG A C 1
ATOM 1384 O O . ARG A 1 187 ? -9.822 8.061 17.458 1.00 81.50 187 ARG A O 1
ATOM 1391 N N . CYS A 1 188 ? -11.050 6.568 16.290 1.00 82.62 188 CYS A N 1
ATOM 1392 C CA . CYS A 1 188 ? -12.009 7.501 15.703 1.00 82.62 188 CYS A CA 1
ATOM 1393 C C . CYS A 1 188 ? -12.949 8.092 16.771 1.00 82.62 188 CYS A C 1
ATOM 1395 O O . CYS A 1 188 ? -13.155 7.479 17.831 1.00 82.62 188 CYS A O 1
ATOM 1397 N N . ASP A 1 189 ? -13.602 9.223 16.485 1.00 85.25 189 ASP A N 1
ATOM 1398 C CA . ASP A 1 189 ? -14.527 9.856 17.442 1.00 85.25 189 ASP A CA 1
ATOM 1399 C C . ASP A 1 189 ? -15.794 9.009 17.650 1.00 85.25 189 ASP A C 1
ATOM 1401 O O . ASP A 1 189 ? -16.331 8.921 18.758 1.00 85.25 189 ASP A O 1
ATOM 1405 N N . ASN A 1 190 ? -16.224 8.280 16.617 1.00 78.88 190 ASN A N 1
ATOM 1406 C CA . ASN A 1 190 ? -17.300 7.291 16.665 1.00 78.88 190 ASN A CA 1
ATOM 1407 C C . ASN A 1 190 ? -16.942 6.041 17.500 1.00 78.88 190 ASN A C 1
ATOM 1409 O O . ASN A 1 190 ? -17.797 5.184 17.760 1.00 78.88 190 ASN A O 1
ATOM 1413 N N . GLY A 1 191 ? -15.699 5.951 17.984 1.00 76.56 191 GLY A N 1
ATOM 1414 C CA . GLY A 1 191 ? -15.198 4.890 18.847 1.00 76.56 191 GLY A CA 1
ATOM 1415 C C . GLY A 1 191 ? -14.746 3.629 18.114 1.00 76.56 191 GLY A C 1
ATOM 1416 O O . GLY A 1 191 ? -14.527 2.621 18.787 1.00 76.56 191 GLY A O 1
ATOM 1417 N N . ARG A 1 192 ? -14.623 3.661 16.780 1.00 77.12 192 ARG A N 1
ATOM 1418 C CA . ARG A 1 192 ? -13.953 2.612 16.002 1.00 77.12 192 ARG A CA 1
ATOM 1419 C C . ARG A 1 192 ? -12.439 2.695 16.178 1.00 77.12 192 ARG A C 1
ATOM 1421 O O . ARG A 1 192 ? -11.878 3.781 16.304 1.00 77.12 192 ARG A O 1
ATOM 1428 N N . CYS A 1 193 ? -11.800 1.533 16.171 1.00 81.31 193 CYS A N 1
ATOM 1429 C CA . CYS A 1 193 ? -10.352 1.421 16.082 1.00 81.31 193 CYS A CA 1
ATOM 1430 C C . CYS A 1 193 ? -9.962 1.193 14.626 1.00 81.31 193 CYS A C 1
ATOM 1432 O O . CYS A 1 193 ? -10.587 0.389 13.934 1.00 81.31 193 CYS A O 1
ATOM 1434 N N . ARG A 1 194 ? -8.954 1.929 14.172 1.00 79.56 194 ARG A N 1
ATOM 1435 C CA . ARG A 1 194 ? -8.393 1.866 12.823 1.00 79.56 194 ARG A CA 1
ATOM 1436 C C . ARG A 1 194 ? -6.867 1.875 12.907 1.00 79.56 194 ARG A C 1
ATOM 1438 O O . ARG A 1 194 ? -6.300 2.121 13.975 1.00 79.56 194 ARG A O 1
ATOM 1445 N N . SER A 1 195 ? -6.208 1.584 11.791 1.00 77.94 195 SER A N 1
ATOM 1446 C CA . SER A 1 195 ? -4.754 1.702 11.685 1.00 77.94 195 SER A CA 1
ATOM 1447 C C . SER A 1 195 ? -4.333 3.169 11.810 1.00 77.94 195 SER A C 1
ATOM 1449 O O . SER A 1 195 ? -5.015 4.043 11.292 1.00 77.94 195 SER A O 1
ATOM 1451 N N . ASP A 1 196 ? -3.176 3.465 12.386 1.00 76.38 196 ASP A N 1
ATOM 1452 C CA . ASP A 1 196 ? -2.595 4.817 12.361 1.00 76.38 196 ASP A CA 1
ATOM 1453 C C . ASP A 1 196 ? -2.243 5.282 10.938 1.00 76.38 196 ASP A C 1
ATOM 1455 O O . ASP A 1 196 ? -2.182 6.475 10.667 1.00 76.38 196 ASP A O 1
ATOM 1459 N N . ALA A 1 197 ? -2.128 4.340 10.002 1.00 71.38 197 ALA A N 1
ATOM 1460 C CA . ALA A 1 197 ? -1.910 4.592 8.586 1.00 71.38 197 ALA A CA 1
ATOM 1461 C C . ALA A 1 197 ? -3.048 5.355 7.870 1.00 71.38 197 ALA A C 1
ATOM 1463 O O . ALA A 1 197 ? -2.807 5.857 6.774 1.00 71.38 197 ALA A O 1
ATOM 1464 N N . ILE A 1 198 ? -4.258 5.448 8.451 1.00 74.38 198 ILE A N 1
ATOM 1465 C CA . ILE A 1 198 ? -5.346 6.277 7.886 1.00 74.38 198 ILE A CA 1
ATOM 1466 C C . ILE A 1 198 ? -5.308 7.732 8.369 1.00 74.38 198 ILE A C 1
ATOM 1468 O O . ILE A 1 198 ? -6.008 8.569 7.815 1.00 74.38 198 ILE A O 1
ATOM 1472 N N . VAL A 1 199 ? -4.498 8.049 9.383 1.00 80.06 199 VAL A N 1
ATOM 1473 C CA . VAL A 1 199 ? -4.415 9.405 9.935 1.00 80.06 199 VAL A CA 1
ATOM 1474 C C . VAL A 1 199 ? -3.809 10.337 8.896 1.00 80.06 199 VAL A C 1
ATOM 1476 O O . VAL A 1 199 ? -2.688 10.102 8.443 1.00 80.06 199 VAL A O 1
ATOM 1479 N N . CYS A 1 200 ? -4.527 11.407 8.553 1.00 72.00 200 CYS A N 1
ATOM 1480 C CA . CYS A 1 200 ? -4.108 12.375 7.538 1.00 72.00 200 CYS A CA 1
ATOM 1481 C C . CYS A 1 200 ? -3.833 11.727 6.174 1.00 72.00 200 CYS A C 1
ATOM 1483 O O . CYS A 1 200 ? -2.907 12.114 5.458 1.00 72.00 200 CYS A O 1
ATOM 1485 N N . SER A 1 201 ? -4.605 10.693 5.840 1.00 64.56 201 SER A N 1
ATOM 1486 C CA . SER A 1 201 ? -4.514 9.985 4.565 1.00 64.56 201 SER A CA 1
ATOM 1487 C C . SER A 1 201 ? -5.298 10.680 3.445 1.00 64.56 201 SER A C 1
ATOM 1489 O O . SER A 1 201 ? -5.206 10.273 2.284 1.00 64.56 201 SER A O 1
ATOM 1491 N N . GLY A 1 202 ? -6.063 11.729 3.767 1.00 63.34 202 GLY A N 1
ATOM 1492 C CA . GLY A 1 202 ? -6.937 12.444 2.839 1.00 63.34 202 GLY A CA 1
ATOM 1493 C C . GLY A 1 202 ? -8.224 11.682 2.510 1.00 63.34 202 GLY A C 1
ATOM 1494 O O . GLY A 1 202 ? -8.917 12.018 1.549 1.00 63.34 202 GLY A O 1
ATOM 1495 N N . ARG A 1 203 ? -8.548 10.630 3.269 1.00 66.88 203 ARG A N 1
ATOM 1496 C CA . ARG A 1 203 ? -9.771 9.831 3.126 1.00 66.88 203 ARG A CA 1
ATOM 1497 C C . ARG A 1 203 ? -10.427 9.702 4.484 1.00 66.88 203 ARG A C 1
ATOM 1499 O O . ARG A 1 203 ? -9.738 9.592 5.478 1.00 66.88 203 ARG A O 1
ATOM 1506 N N . ASP A 1 204 ? -11.754 9.646 4.504 1.00 75.38 204 ASP A N 1
ATOM 1507 C CA . ASP A 1 204 ? -12.501 9.350 5.724 1.00 75.38 204 ASP A CA 1
ATOM 1508 C C . ASP A 1 204 ? -12.417 7.848 6.048 1.00 75.38 204 ASP A C 1
ATOM 1510 O O . ASP A 1 204 ? -13.337 7.064 5.792 1.00 75.38 204 ASP A O 1
ATOM 1514 N N . GLY A 1 205 ? -11.265 7.423 6.562 1.00 73.62 205 GLY A N 1
ATOM 1515 C CA . GLY A 1 205 ? -10.996 6.054 6.975 1.00 73.62 205 GLY A CA 1
ATOM 1516 C C . GLY A 1 205 ? -11.763 5.655 8.234 1.00 73.62 205 GLY A C 1
ATOM 1517 O O . GLY A 1 205 ? -11.919 4.454 8.495 1.00 73.62 205 GLY A O 1
ATOM 1518 N N . CYS A 1 206 ? -12.266 6.625 8.998 1.00 79.38 206 CYS A N 1
ATOM 1519 C CA . CYS A 1 206 ? -13.117 6.394 10.160 1.00 79.38 206 CYS A CA 1
ATOM 1520 C C . CYS A 1 206 ? -14.628 6.351 9.853 1.00 79.38 206 CYS A C 1
ATOM 1522 O O . CYS A 1 206 ? -15.396 5.749 10.621 1.00 79.38 206 CYS A O 1
ATOM 1524 N N . GLY A 1 207 ? -15.059 6.936 8.734 1.00 78.56 207 GLY A N 1
ATOM 1525 C CA . GLY A 1 207 ? -16.460 7.194 8.380 1.00 78.56 207 GLY A CA 1
ATOM 1526 C C . GLY A 1 207 ? -17.101 8.371 9.138 1.00 78.56 207 GLY A C 1
ATOM 1527 O O . GLY A 1 207 ? -18.322 8.513 9.113 1.00 78.56 207 GLY A O 1
ATOM 1528 N N . ASP A 1 208 ? -16.312 9.136 9.898 1.00 81.88 208 ASP A N 1
ATOM 1529 C CA . ASP A 1 208 ? -16.717 10.315 10.688 1.00 81.88 208 ASP A CA 1
ATOM 1530 C C . ASP A 1 208 ? -15.747 11.515 10.544 1.00 81.88 208 ASP A C 1
ATOM 1532 O O . ASP A 1 208 ? -15.871 12.529 11.251 1.00 81.88 208 ASP A O 1
ATOM 1536 N N . GLY A 1 209 ? -14.776 11.392 9.636 1.00 78.88 209 GLY A N 1
ATOM 1537 C CA . GLY A 1 209 ? -13.722 12.345 9.304 1.00 78.88 209 GLY A CA 1
ATOM 1538 C C . GLY A 1 209 ? -12.690 12.571 10.405 1.00 78.88 209 GLY A C 1
ATOM 1539 O O . GLY A 1 209 ? -11.914 13.520 10.317 1.00 78.88 209 GLY A O 1
ATOM 1540 N N . SER A 1 210 ? -12.708 11.803 11.496 1.00 86.31 210 SER A N 1
ATOM 1541 C CA . SER A 1 210 ? -11.875 12.085 12.674 1.00 86.31 210 SER A CA 1
ATOM 1542 C C . SER A 1 210 ? -10.389 11.828 12.468 1.00 86.31 210 SER A C 1
ATOM 1544 O O . SER A 1 210 ? -9.567 12.432 13.155 1.00 86.31 210 SER A O 1
ATOM 1546 N N . ASP A 1 211 ? -10.045 10.994 11.497 1.00 80.12 211 ASP A N 1
ATOM 1547 C CA . ASP A 1 211 ? -8.686 10.766 11.021 1.00 80.12 211 ASP A CA 1
ATOM 1548 C C . ASP A 1 211 ? -8.069 11.965 10.280 1.00 80.12 211 ASP A C 1
ATOM 1550 O O . ASP A 1 211 ? -6.848 12.031 10.168 1.00 80.12 211 ASP A O 1
ATOM 1554 N N . GLU A 1 212 ? -8.867 12.970 9.899 1.00 84.44 212 GLU A N 1
ATOM 1555 C CA . GLU A 1 212 ? -8.420 14.134 9.112 1.00 84.44 212 GLU A CA 1
ATOM 1556 C C . GLU A 1 212 ? -8.488 15.478 9.878 1.00 84.44 212 GLU A C 1
ATOM 1558 O O . GLU A 1 212 ? -8.115 16.528 9.361 1.00 84.44 212 GLU A O 1
ATOM 1563 N N . LYS A 1 213 ? -8.956 15.500 11.136 1.00 79.56 213 LYS A N 1
ATOM 1564 C CA . LYS A 1 213 ? -9.259 16.759 11.867 1.00 79.56 213 LYS A CA 1
ATOM 1565 C C . LYS A 1 213 ? -8.056 17.457 12.525 1.00 79.56 213 LYS A C 1
ATOM 1567 O O . LYS A 1 213 ? -8.200 18.588 12.986 1.00 79.56 213 LYS A O 1
ATOM 1572 N N . ARG A 1 214 ? -6.892 16.805 12.649 1.00 67.00 214 ARG A N 1
ATOM 1573 C CA . ARG A 1 214 ? -5.714 17.314 13.402 1.00 67.00 214 ARG A CA 1
ATOM 1574 C C . ARG A 1 214 ? -4.386 17.066 12.679 1.00 67.00 214 ARG A C 1
ATOM 1576 O O . ARG A 1 214 ? -3.392 16.683 13.293 1.00 67.00 214 ARG A O 1
ATOM 1583 N N . CYS A 1 215 ? -4.383 17.294 11.376 1.00 67.25 215 CYS A N 1
ATOM 1584 C CA . CYS A 1 215 ? -3.207 17.168 10.527 1.00 67.25 215 CYS A CA 1
ATOM 1585 C C . CYS A 1 215 ? -2.460 18.503 10.489 1.00 67.25 215 CYS A C 1
ATOM 1587 O O . CYS A 1 215 ? -3.003 19.504 10.033 1.00 67.25 215 CYS A O 1
ATOM 1589 N N . SER A 1 216 ? -1.231 18.543 11.015 1.00 54.16 216 SER A N 1
ATOM 1590 C CA . SER A 1 216 ? -0.439 19.784 11.104 1.00 54.16 216 SER A CA 1
ATOM 1591 C C . SER A 1 216 ? 0.144 20.254 9.761 1.00 54.16 216 SER A C 1
ATOM 1593 O O . SER A 1 216 ? 0.757 21.314 9.727 1.00 54.16 216 SER A O 1
ATOM 1595 N N . VAL A 1 217 ? -0.012 19.472 8.686 1.00 41.97 217 VAL A N 1
ATOM 1596 C CA . VAL A 1 217 ? 0.393 19.726 7.285 1.00 41.97 217 VAL A CA 1
ATOM 1597 C C . VAL A 1 217 ? -0.504 18.783 6.437 1.00 41.97 217 VAL A C 1
ATOM 1599 O O . VAL A 1 217 ? -0.772 17.677 6.904 1.00 41.97 217 VAL A O 1
ATOM 1602 N N . CYS A 1 218 ? -1.084 19.129 5.282 1.00 35.09 218 CYS A N 1
ATOM 1603 C CA . CYS A 1 218 ? -0.557 19.958 4.196 1.00 35.09 218 CYS A CA 1
ATOM 1604 C C . CYS A 1 218 ? -1.541 21.043 3.721 1.00 35.09 218 CYS A C 1
ATOM 1606 O O . CYS A 1 218 ? -2.596 20.735 3.169 1.00 35.09 218 CYS A O 1
ATOM 1608 N N . SER A 1 219 ? -1.164 22.310 3.939 1.00 32.44 219 SER A N 1
ATOM 1609 C CA . SER A 1 219 ? -1.521 23.417 3.036 1.00 32.44 219 SER A CA 1
ATOM 1610 C C . SER A 1 219 ? -0.733 23.321 1.738 1.00 32.44 219 SER A C 1
ATOM 1612 O O . SER A 1 219 ? 0.361 22.713 1.779 1.00 32.44 219 SER A O 1
#

Secondary structure (DSSP, 8-state):
--EEEEEE-SSHHHHHHH-TT-EEETTEEEE---SSS-S--S-SSPPPTTEEE-TTT--EEEGGGSSSSS--STT-GGG--S-TTS-----TTSEE-SSSS-EE-GGGTTSSS--STT-TTSTTTTSGGGSPTTEEE-TTS-EEEGGGTTSSS--STT-TTS-TTTS-----TT------GGG-SEE-TTS-EE-GGGTTSSS-SSSSSGGGTT-----

Radius of gyration: 19.7 Å; chains: 1; bounding box: 42×46×57 Å

InterPro domains:
  IPR002172 Low-density lipoprotein (LDL) receptor class A repeat [PF00057] (47-80)
  IPR002172 Low-density lipoprotein (LDL) receptor class A repeat [PF00057] (89-125)
  IPR002172 Low-density lipoprotein (LDL) receptor class A repeat [PF00057] (130-163)
  IPR002172 Low-density lipoprotein (LDL) receptor class A repeat [PR00261] (58-79)
  IPR002172 Low-density lipoprotein (LDL) receptor class A repeat [PR00261] (101-122)
  IPR002172 Low-density lipoprotein (LDL) receptor class A repeat [PR00261] (141-162)
  IPR002172 Low-density lipoprotein (LDL) receptor class A repeat [PR00261] (191-212)
  IPR002172 Low-density lipoprotein (LDL) receptor class A repeat [PS50068] (46-82)
  IPR002172 Low-density lipoprotein (LDL) receptor class A repeat [PS50068] (89-126)
  IPR002172 Low-density lipoprotein (LDL) receptor class A repeat [PS50068] (130-168)
  IPR002172 Low-density lipoprotein (LDL) receptor class A repeat [PS50068] (186-216)
  IPR002172 Low-density lipoprotein (LDL) receptor class A repeat [SM00192] (46-84)
  IPR002172 Low-density lipoprotein (LDL) receptor class A repeat [SM00192] (89-127)
  IPR002172 Low-density lipoprotein (LDL) receptor class A repeat [SM00192] (130-169)
  IPR002172 Low-density lipoprotein (LDL) receptor class A repeat [SM00192] (183-217)
  IPR002172 Low-density lipoprotein (LDL) receptor class A repeat [cd00112] (47-80)
  IPR002172 Low-density lipoprotein (LDL) receptor class A repeat [cd00112] (90-125)
  IPR002172 Low-density lipoprotein (LDL) receptor class A repeat [cd00112] (131-162)
  IPR002172 Low-density lipoprotein (LDL) receptor class A repeat [cd00112] (186-215)
  IPR023415 Low-density lipoprotein (LDL) receptor class A, conserved site [PS01209] (60-81)

pLDDT: mean 70.68, std 14.79, range [27.97, 91.25]

Sequence (219 aa):
MAVSLGHDCVSDTECRLADPHSRCVGGICDCGFRDNESGCSARNGGCPAGTFQCRGTGKCVSWFFVCDGRPDCGDGSDERCWNERGIAECPAQAFRCGASNACVSRAAICDGKHDCPHGEDEAGCNDRRKCPRGAFRCNNGQCLPAYEFCNAVVSCRDGSDEPRGACRRRQIGNHRARVSSNHCPFRCDNGRCRSDAIVCSGRDGCGDGSDEKRCSVCS

Foldseek 3Di:
DWQWQADFDDFQVLLCQLFVQWTQDPRTTTRDDDDDDDGDPPDRYQAFAQWDQQRPNRDTDGLQQACAPDQPDPVSSSVPQADPVRQGPGDPSFDQDPVDRGTHGLQLQCVPDQPDPVSVSNPPLVDPVSHGQQWDAAPSSHTHHQLLQLPPDQPDPVSLSPPPPQQDPDCPDPDDPPNPCVSQVDAAPVGGGTHLSLQCRPDPSVVPCRSNPDDPDDD

Organism: NCBI:txid60889